Protein AF-A0A7K1CCE7-F1 (afdb_monomer_lite)

pLDDT: mean 84.16, std 21.68, range [34.62, 98.88]

Secondary structure (DSSP, 8-state):
-PPPP------EEEE-PPPPPPPPPPPS------------PPPP-HHHHHHHHHHHHHHHHHTTTSTTS---EEEEE-TTS-EEEEEPPSTTS--HHHHHHHHHHHTT---TT-EEEESSPPP-S--SS--HHHHHHHTT-SEEEES-----TTTTTHHHHHHHHTT-EEEE-TTHHHHHHHHHHHHHHHHHSS---EEEE---TT---

Foldseek 3Di:
DDDDDDDDWDWDWDFDPDDDDDDDDDDPDDDDDDPDPDDDQDPDDPVLLVQQVVFLVQLLVCCVAAPPDRWKKKWKQAPVRDIFIFTHHHPPDDHGLVNRVVVCVVVVHQRAQIEMEMAEQFAPDDDSHHTSLVVSLVSNHQEYEYQYYQLAPNGRCNSVVSCVVSNHHYHYNRVNVSSCVSRVQNNCCRVPVDGRDIDIDTADPVRHD

Radius of gyration: 21.4 Å; chains: 1; bounding box: 41×68×64 Å

Sequence (209 aa):
MGRPPTTVSRLVVVVVPALPSPRPGRDPRHHQRDTNAMTPTTPMTTHDDTRMRQAIDAASSVRRRTSPNPWVGCVIECADGRVFVGATEPPGGRHAEIVALHAARDAGADTRDASVFTTLEPCSHHGRTGPCAEALIEAGVARVVSALEDPDTNVAGGGHAMLRAAGVSVDVGCLADVAHEQLLPYLHHRRTGRPFVVSKMAASIDGRT

Structure (mmCIF, N/CA/C/O backbone):
data_AF-A0A7K1CCE7-F1
#
_entry.id   AF-A0A7K1CCE7-F1
#
loop_
_atom_site.group_PDB
_atom_site.id
_atom_site.type_symbol
_atom_site.label_atom_id
_atom_site.label_alt_id
_atom_site.label_comp_id
_atom_site.label_asym_id
_atom_site.label_entity_id
_atom_site.label_seq_id
_atom_site.pdbx_PDB_ins_code
_atom_site.Cartn_x
_atom_site.Cartn_y
_atom_site.Cartn_z
_atom_site.occupancy
_atom_site.B_iso_or_equiv
_atom_site.auth_seq_id
_atom_site.auth_comp_id
_atom_site.auth_asym_id
_atom_site.auth_atom_id
_atom_site.pdbx_PDB_model_num
ATOM 1 N N . MET A 1 1 ? 21.650 32.955 -46.341 1.00 42.06 1 MET A N 1
ATOM 2 C CA . MET A 1 1 ? 21.624 32.595 -44.905 1.00 42.06 1 MET A CA 1
ATOM 3 C C . MET A 1 1 ? 20.427 31.684 -44.662 1.00 42.06 1 MET A C 1
ATOM 5 O O . MET A 1 1 ? 19.313 32.179 -44.572 1.00 42.06 1 MET A O 1
ATOM 9 N N . GLY A 1 2 ? 20.625 30.363 -44.671 1.00 47.47 2 GLY A N 1
ATOM 10 C CA . GLY A 1 2 ? 19.563 29.384 -44.402 1.00 47.47 2 GLY A CA 1
ATOM 11 C C . GLY A 1 2 ? 19.575 28.983 -42.928 1.00 47.47 2 GLY A C 1
ATOM 12 O O . GLY A 1 2 ? 20.639 28.671 -42.401 1.00 47.47 2 GLY A O 1
ATOM 13 N N . ARG A 1 3 ? 18.419 29.034 -42.253 1.00 47.22 3 ARG A N 1
ATOM 14 C CA . ARG A 1 3 ? 18.267 28.563 -40.863 1.00 47.22 3 ARG A CA 1
ATOM 15 C C . ARG A 1 3 ? 18.618 27.070 -40.778 1.00 47.22 3 ARG A C 1
ATOM 17 O O . ARG A 1 3 ? 18.181 26.322 -41.653 1.00 47.22 3 ARG A O 1
ATOM 24 N N . PRO A 1 4 ? 19.349 26.621 -39.743 1.00 48.31 4 PRO A N 1
ATOM 25 C CA . PRO A 1 4 ? 19.576 25.199 -39.539 1.00 48.31 4 PRO A CA 1
ATOM 26 C C . PRO A 1 4 ? 18.239 24.503 -39.229 1.00 48.31 4 PRO A C 1
ATOM 28 O O . PRO A 1 4 ? 17.372 25.110 -38.587 1.00 48.31 4 PRO A O 1
ATOM 31 N N . PRO A 1 5 ? 18.044 23.255 -39.686 1.00 50.94 5 PRO A N 1
ATOM 32 C CA . PRO A 1 5 ? 16.837 22.504 -39.386 1.00 50.94 5 PRO A CA 1
ATOM 33 C C . PRO A 1 5 ? 16.762 22.238 -37.881 1.00 50.94 5 PRO A C 1
ATOM 35 O O . PRO A 1 5 ? 17.690 21.713 -37.269 1.00 50.94 5 PRO A O 1
ATOM 38 N N . THR A 1 6 ? 15.642 22.622 -37.276 1.00 48.25 6 THR A N 1
ATOM 39 C CA . THR A 1 6 ? 15.298 22.287 -35.896 1.00 48.25 6 THR A CA 1
ATOM 40 C C . THR A 1 6 ? 15.048 20.782 -35.817 1.00 48.25 6 THR A C 1
ATOM 42 O O . THR A 1 6 ? 13.991 20.301 -36.224 1.00 48.25 6 THR A O 1
ATOM 45 N N . THR A 1 7 ? 16.026 20.022 -35.326 1.00 49.78 7 THR A N 1
ATOM 46 C CA . THR A 1 7 ? 15.863 18.591 -35.047 1.00 49.78 7 THR A CA 1
ATOM 47 C C . THR A 1 7 ? 14.863 18.416 -33.911 1.00 49.78 7 THR A C 1
ATOM 49 O O . THR A 1 7 ? 15.150 18.728 -32.757 1.00 49.78 7 THR A O 1
ATOM 52 N N . VAL A 1 8 ? 13.673 17.915 -34.235 1.00 47.34 8 VAL A N 1
ATOM 53 C CA . VAL A 1 8 ? 12.703 17.461 -33.238 1.00 47.34 8 VAL A CA 1
ATOM 54 C C . VAL A 1 8 ? 12.991 15.989 -32.961 1.00 47.34 8 VAL A C 1
ATOM 56 O O . VAL A 1 8 ? 12.545 15.110 -33.695 1.00 47.34 8 VAL A O 1
ATOM 59 N N . SER A 1 9 ? 13.764 15.706 -31.915 1.00 44.16 9 SER A N 1
ATOM 60 C CA . SER A 1 9 ? 13.996 14.333 -31.459 1.00 44.16 9 SER A CA 1
ATOM 61 C C . SER A 1 9 ? 12.731 13.803 -30.780 1.00 44.16 9 SER A C 1
ATOM 63 O O . SER A 1 9 ? 12.389 14.223 -29.675 1.00 44.16 9 SER A O 1
ATOM 65 N N . ARG A 1 10 ? 12.016 12.878 -31.431 1.00 48.09 10 ARG A N 1
ATOM 66 C CA . ARG A 1 10 ? 10.933 12.114 -30.793 1.00 48.09 10 ARG A CA 1
ATOM 67 C C . ARG A 1 10 ? 11.533 10.940 -30.024 1.00 48.09 10 ARG A C 1
ATOM 69 O O . ARG A 1 10 ? 12.199 10.087 -30.599 1.00 48.09 10 ARG A O 1
ATOM 76 N N . LEU A 1 11 ? 11.287 10.902 -28.717 1.00 42.09 11 LEU A N 1
ATOM 77 C CA . LEU A 1 11 ? 11.624 9.765 -27.868 1.00 42.09 11 LEU A CA 1
ATOM 78 C C . LEU A 1 11 ? 10.636 8.625 -28.144 1.00 42.09 11 LEU A C 1
ATOM 80 O O . LEU A 1 11 ? 9.454 8.757 -27.837 1.00 42.09 11 LEU A O 1
ATOM 84 N N . VAL A 1 12 ? 11.118 7.508 -28.687 1.00 45.50 12 VAL A N 1
ATOM 85 C CA . VAL A 1 12 ? 10.350 6.260 -28.774 1.00 45.50 12 VAL A CA 1
ATOM 86 C C . VAL A 1 12 ? 10.824 5.350 -27.643 1.00 45.50 12 VAL A C 1
ATOM 88 O O . VAL A 1 12 ? 11.974 4.914 -27.628 1.00 45.50 12 VAL A O 1
ATOM 91 N N . VAL A 1 13 ? 9.961 5.095 -26.658 1.00 45.81 13 VAL A N 1
ATOM 92 C CA . VAL A 1 13 ? 10.215 4.098 -25.608 1.00 45.81 13 VAL A CA 1
ATOM 93 C C . VAL A 1 13 ? 9.590 2.786 -26.064 1.00 45.81 13 VAL A C 1
ATOM 95 O O . VAL A 1 13 ? 8.370 2.694 -26.162 1.00 45.81 13 VAL A O 1
ATOM 98 N N . VAL A 1 14 ? 10.414 1.779 -26.357 1.00 46.47 14 VAL A N 1
ATOM 99 C CA . VAL A 1 14 ? 9.937 0.433 -26.698 1.00 46.47 14 VAL A CA 1
ATOM 100 C C . VAL A 1 14 ? 10.016 -0.429 -25.441 1.00 46.47 14 VAL A C 1
ATOM 102 O O . VAL A 1 14 ? 11.101 -0.795 -24.989 1.00 46.47 14 VAL A O 1
ATOM 105 N N . VAL A 1 15 ? 8.860 -0.742 -24.857 1.00 43.91 15 VAL A N 1
ATOM 106 C CA . VAL A 1 15 ? 8.743 -1.743 -23.790 1.00 43.91 15 VAL A CA 1
ATOM 107 C C . VAL A 1 15 ? 8.487 -3.088 -24.459 1.00 43.91 15 VAL A C 1
ATOM 109 O O . VAL A 1 15 ? 7.426 -3.297 -25.041 1.00 43.91 15 VAL A O 1
ATOM 112 N N . VAL A 1 16 ? 9.467 -3.991 -24.418 1.00 37.06 16 VAL A N 1
ATOM 113 C CA . VAL A 1 16 ? 9.311 -5.348 -24.955 1.00 37.06 16 VAL A CA 1
ATOM 114 C C . VAL A 1 16 ? 8.840 -6.252 -23.812 1.00 37.06 16 VAL A C 1
ATOM 116 O O . VAL A 1 16 ? 9.602 -6.443 -22.861 1.00 37.06 16 VAL A O 1
ATOM 119 N N . PRO A 1 17 ? 7.611 -6.802 -23.838 1.00 37.75 17 PRO A N 1
ATOM 120 C CA . PRO A 1 17 ? 7.202 -7.778 -22.838 1.00 37.75 17 PRO A CA 1
ATOM 121 C C . PRO A 1 17 ? 8.079 -9.027 -22.966 1.00 37.75 17 PRO A C 1
ATOM 123 O O . PRO A 1 17 ? 8.304 -9.538 -24.064 1.00 37.75 17 PRO A O 1
ATOM 126 N N . ALA A 1 18 ? 8.592 -9.524 -21.841 1.00 45.38 18 ALA A N 1
ATOM 127 C CA . ALA A 1 18 ? 9.332 -10.778 -21.829 1.00 45.38 18 ALA A CA 1
ATOM 128 C C . ALA A 1 18 ? 8.416 -11.923 -22.290 1.00 45.38 18 ALA A C 1
ATOM 130 O O . ALA A 1 18 ? 7.320 -12.102 -21.755 1.00 45.38 18 ALA A O 1
ATOM 131 N N . LEU A 1 19 ? 8.877 -12.704 -23.268 1.00 37.97 19 LEU A N 1
ATOM 132 C CA . LEU A 1 19 ? 8.187 -13.913 -23.712 1.00 37.97 19 LEU A CA 1
ATOM 133 C C . LEU A 1 19 ? 8.060 -14.903 -22.538 1.00 37.97 19 LEU A C 1
ATOM 135 O O . LEU A 1 19 ? 9.043 -15.105 -21.812 1.00 37.97 19 LEU A O 1
ATOM 139 N N . PRO A 1 20 ? 6.888 -15.533 -22.336 1.00 38.03 20 PRO A N 1
ATOM 140 C CA . PRO A 1 20 ? 6.723 -16.538 -21.296 1.00 38.03 20 PRO A CA 1
ATOM 141 C C . PRO A 1 20 ? 7.630 -17.742 -21.577 1.00 38.03 20 PRO A C 1
ATOM 143 O O . PRO A 1 20 ? 7.733 -18.210 -22.712 1.00 38.03 20 PRO A O 1
ATOM 146 N N . SER A 1 21 ? 8.286 -18.259 -20.538 1.00 49.22 21 SER A N 1
ATOM 147 C CA . SER A 1 21 ? 8.995 -19.535 -20.620 1.00 49.22 21 SER A CA 1
ATOM 148 C C . SER A 1 21 ? 7.998 -20.696 -20.776 1.00 49.22 21 SER A C 1
ATOM 150 O O . SER A 1 21 ? 6.879 -20.630 -20.254 1.00 49.22 21 SER A O 1
ATOM 152 N N . PRO A 1 22 ? 8.375 -21.778 -21.482 1.00 39.16 22 PRO A N 1
ATOM 153 C CA . PRO A 1 22 ? 7.540 -22.969 -21.576 1.00 39.16 22 PRO A CA 1
ATOM 154 C C . PRO A 1 22 ? 7.367 -23.595 -20.184 1.00 39.16 22 PRO A C 1
ATOM 156 O O . PRO A 1 22 ? 8.343 -23.872 -19.487 1.00 39.16 22 PRO A O 1
ATOM 159 N N . ARG A 1 23 ? 6.111 -23.797 -19.767 1.00 47.78 23 ARG A N 1
ATOM 160 C CA . ARG A 1 23 ? 5.781 -24.501 -18.519 1.00 47.78 23 ARG A CA 1
ATOM 161 C C . ARG A 1 23 ? 6.002 -26.009 -18.712 1.00 47.78 23 ARG A C 1
ATOM 163 O O . ARG A 1 23 ? 5.602 -26.522 -19.759 1.00 47.78 23 ARG A O 1
ATOM 170 N N . PRO A 1 24 ? 6.551 -26.744 -17.730 1.00 43.19 24 PRO A N 1
ATOM 171 C CA . PRO A 1 24 ? 6.466 -28.200 -17.735 1.00 43.19 24 PRO A CA 1
ATOM 172 C C . PRO A 1 24 ? 5.000 -28.647 -17.580 1.00 43.19 24 PRO A C 1
ATOM 174 O O . PRO A 1 24 ? 4.208 -27.999 -16.892 1.00 43.19 24 PRO A O 1
ATOM 177 N N . GLY A 1 25 ? 4.639 -29.714 -18.299 1.00 43.12 25 GLY A N 1
ATOM 178 C CA . GLY A 1 25 ? 3.264 -30.155 -18.551 1.00 43.12 25 GLY A CA 1
ATOM 179 C C . GLY A 1 25 ? 2.426 -30.429 -17.299 1.00 43.12 25 GLY A C 1
ATOM 180 O O . GLY A 1 25 ? 2.903 -30.991 -16.317 1.00 43.12 25 GLY A O 1
ATOM 181 N N . ARG A 1 26 ? 1.146 -30.045 -17.365 1.00 41.28 26 ARG A N 1
ATOM 182 C CA . ARG A 1 26 ? 0.130 -30.304 -16.337 1.00 41.28 26 ARG A CA 1
ATOM 183 C C . ARG A 1 26 ? -0.729 -31.498 -16.769 1.00 41.28 26 ARG A C 1
ATOM 185 O O . ARG A 1 26 ? -1.307 -31.469 -17.853 1.00 41.28 26 ARG A O 1
ATOM 192 N N . ASP A 1 27 ? -0.787 -32.524 -15.923 1.00 41.41 27 ASP A N 1
ATOM 193 C CA . ASP A 1 27 ? -1.659 -33.705 -16.048 1.00 41.41 27 ASP A CA 1
ATOM 194 C C . ASP A 1 27 ? -3.152 -33.284 -16.048 1.00 41.41 27 ASP A C 1
ATOM 196 O O . ASP A 1 27 ? -3.533 -32.473 -15.196 1.00 41.41 27 ASP A O 1
ATOM 200 N N . PRO A 1 28 ? -4.017 -33.777 -16.964 1.00 35.22 28 PRO A N 1
ATOM 201 C CA . PRO A 1 28 ? -5.402 -33.316 -17.085 1.00 35.22 28 PRO A CA 1
ATOM 202 C C . PRO A 1 28 ? -6.399 -33.916 -16.078 1.00 35.22 28 PRO A C 1
ATOM 204 O O . PRO A 1 28 ? -7.599 -33.692 -16.231 1.00 35.22 28 PRO A O 1
ATOM 207 N N . ARG A 1 29 ? -5.982 -34.702 -15.077 1.00 36.78 29 ARG A N 1
ATOM 208 C CA . ARG A 1 29 ? -6.930 -35.481 -14.255 1.00 36.78 29 ARG A CA 1
ATOM 209 C C . ARG A 1 29 ? -6.880 -35.174 -12.760 1.00 36.78 29 ARG A C 1
ATOM 211 O O . ARG A 1 29 ? -6.426 -36.001 -11.982 1.00 36.78 29 ARG A O 1
ATOM 218 N N . HIS A 1 30 ? -7.457 -34.047 -12.342 1.00 34.66 30 HIS A N 1
ATOM 219 C CA . HIS A 1 30 ? -8.204 -34.012 -11.076 1.00 34.66 30 HIS A CA 1
ATOM 220 C C . HIS A 1 30 ? -9.143 -32.803 -11.029 1.00 34.66 30 HIS A C 1
ATOM 222 O O . HIS A 1 30 ? -8.725 -31.655 -10.891 1.00 34.66 30 HIS A O 1
ATOM 228 N N . HIS A 1 31 ? -10.430 -33.084 -11.197 1.00 38.69 31 HIS A N 1
ATOM 229 C CA . HIS A 1 31 ? -11.529 -32.144 -11.071 1.00 38.69 31 HIS A CA 1
ATOM 230 C C . HIS A 1 31 ? -12.270 -32.547 -9.797 1.00 38.69 31 HIS A C 1
ATOM 232 O O . HIS A 1 31 ? -12.999 -33.531 -9.817 1.00 38.69 31 HIS A O 1
ATOM 238 N N . GLN A 1 32 ? -12.068 -31.833 -8.691 1.00 36.34 32 GLN A N 1
ATOM 239 C CA . GLN A 1 32 ? -12.937 -31.957 -7.525 1.00 36.34 32 GLN A CA 1
ATOM 240 C C . GLN A 1 32 ? -13.120 -30.572 -6.908 1.00 36.34 32 GLN A C 1
ATOM 242 O O . GLN A 1 32 ? -12.181 -29.793 -6.775 1.00 36.34 32 GLN A O 1
ATOM 247 N N . ARG A 1 33 ? -14.391 -30.267 -6.671 1.00 38.41 33 ARG A N 1
ATOM 248 C CA . ARG A 1 33 ? -14.959 -28.993 -6.255 1.00 38.41 33 ARG A CA 1
ATOM 249 C C . ARG A 1 33 ? -14.681 -28.773 -4.775 1.00 38.41 33 ARG A C 1
ATOM 251 O O . ARG A 1 33 ? -15.155 -29.575 -3.983 1.00 38.41 33 ARG A O 1
ATOM 258 N N . ASP A 1 34 ? -14.085 -27.636 -4.440 1.00 34.62 34 ASP A N 1
ATOM 259 C CA . ASP A 1 34 ? -14.175 -27.065 -3.099 1.00 34.62 34 ASP A CA 1
ATOM 260 C C . ASP A 1 34 ? -14.935 -25.742 -3.204 1.00 34.62 34 ASP A C 1
ATOM 262 O O . ASP A 1 34 ? -14.381 -24.658 -3.374 1.00 34.62 34 ASP A O 1
ATOM 266 N N . THR A 1 35 ? -16.263 -25.850 -3.173 1.00 39.94 35 THR A N 1
ATOM 267 C CA . THR A 1 35 ? -17.160 -24.729 -2.898 1.00 39.94 35 THR A CA 1
ATOM 268 C C . THR A 1 35 ? -17.050 -24.405 -1.414 1.00 39.94 35 THR A C 1
ATOM 270 O O . THR A 1 35 ? -17.848 -24.898 -0.619 1.00 39.94 35 THR A O 1
ATOM 273 N N . ASN A 1 36 ? -16.051 -23.611 -1.034 1.00 37.41 36 ASN A N 1
ATOM 274 C CA . ASN A 1 36 ? -16.034 -22.995 0.285 1.00 37.41 36 ASN A CA 1
ATOM 275 C C . ASN A 1 36 ? -16.621 -21.588 0.161 1.00 37.41 36 ASN A C 1
ATOM 277 O O . ASN A 1 36 ? -16.146 -20.767 -0.623 1.00 37.41 36 ASN A O 1
ATOM 281 N N . ALA A 1 37 ? -17.725 -21.368 0.870 1.00 40.00 37 ALA A N 1
ATOM 282 C CA . ALA A 1 37 ? -18.499 -20.140 0.855 1.00 40.00 37 ALA A CA 1
ATOM 283 C C . ALA A 1 37 ? -17.612 -18.945 1.237 1.00 40.00 37 ALA A C 1
ATOM 285 O O . ALA A 1 37 ? -17.136 -18.845 2.365 1.00 40.00 37 ALA A O 1
ATOM 286 N N . MET A 1 38 ? -17.384 -18.055 0.270 1.00 38.69 38 MET A N 1
ATOM 287 C CA . MET A 1 38 ? -16.693 -16.787 0.471 1.00 38.69 38 MET A CA 1
ATOM 288 C C . MET A 1 38 ? -17.625 -15.855 1.255 1.00 38.69 38 MET A C 1
ATOM 290 O O . MET A 1 38 ? -18.730 -15.551 0.802 1.00 38.69 38 MET A O 1
ATOM 294 N N . THR A 1 39 ? -17.188 -15.429 2.438 1.00 40.75 39 THR A N 1
ATOM 295 C CA . THR A 1 39 ? -17.773 -14.336 3.231 1.00 40.75 39 THR A CA 1
ATOM 296 C C . THR A 1 39 ? -18.048 -13.123 2.328 1.00 40.75 39 THR A C 1
ATOM 298 O O . THR A 1 39 ? -17.241 -12.874 1.429 1.00 40.75 39 THR A O 1
ATOM 301 N N . PRO A 1 40 ? -19.145 -12.361 2.513 1.00 39.00 40 PRO A N 1
ATOM 302 C CA . PRO A 1 40 ? -19.448 -11.227 1.643 1.00 39.00 40 PRO A CA 1
ATOM 303 C C . PRO A 1 40 ? -18.321 -10.189 1.707 1.00 39.00 40 PRO A C 1
ATOM 305 O O . PRO A 1 40 ? -18.159 -9.499 2.709 1.00 39.00 40 PRO A O 1
ATOM 308 N N . THR A 1 41 ? -17.532 -10.095 0.636 1.00 53.81 41 THR A N 1
ATOM 309 C CA . THR A 1 41 ? -16.611 -8.982 0.399 1.00 53.81 41 THR A CA 1
ATOM 310 C C . THR A 1 41 ? -17.463 -7.730 0.230 1.00 53.81 41 THR A C 1
ATOM 312 O O . THR A 1 41 ? -18.334 -7.687 -0.644 1.00 53.81 41 THR A O 1
ATOM 315 N N . THR A 1 42 ? -17.266 -6.733 1.089 1.00 61.31 42 THR A N 1
ATOM 316 C CA . THR A 1 42 ? -17.949 -5.445 0.944 1.00 61.31 42 THR A CA 1
ATOM 317 C C . THR A 1 42 ? -17.564 -4.864 -0.419 1.00 61.31 42 THR A C 1
ATOM 319 O O . THR A 1 42 ? -16.376 -4.840 -0.747 1.00 61.31 42 THR A O 1
ATOM 322 N N . PRO A 1 43 ? -18.522 -4.425 -1.253 1.00 72.38 43 PRO A N 1
ATOM 323 C CA . PRO A 1 43 ? -18.178 -3.837 -2.539 1.00 72.38 43 PRO A CA 1
ATOM 324 C C . PRO A 1 43 ? -17.321 -2.586 -2.319 1.00 72.38 43 PRO A C 1
ATOM 326 O O . PRO A 1 43 ? -17.675 -1.725 -1.513 1.00 72.38 43 PRO A O 1
ATOM 329 N N . MET A 1 44 ? -16.198 -2.494 -3.036 1.00 84.19 44 MET A N 1
ATOM 330 C CA . MET A 1 44 ? -15.313 -1.329 -2.972 1.00 84.19 44 MET A CA 1
ATOM 331 C C . MET A 1 44 ? -16.061 -0.065 -3.391 1.00 84.19 44 MET A C 1
ATOM 333 O O . MET A 1 44 ? -16.865 -0.075 -4.328 1.00 84.19 44 MET A O 1
ATOM 337 N N . THR A 1 45 ? -15.800 1.023 -2.675 1.00 91.38 45 THR A N 1
ATOM 338 C CA . THR A 1 45 ? -16.544 2.278 -2.816 1.00 91.38 45 THR A CA 1
ATOM 339 C C . THR A 1 45 ? -15.732 3.355 -3.538 1.00 91.38 45 THR A C 1
ATOM 341 O O . THR A 1 45 ? -14.509 3.299 -3.612 1.00 91.38 45 THR A O 1
ATOM 344 N N . THR A 1 46 ? -16.395 4.416 -4.007 1.00 93.50 46 THR A N 1
ATOM 345 C CA . THR A 1 46 ? -15.710 5.615 -4.535 1.00 93.50 46 THR A CA 1
ATOM 346 C C . THR A 1 46 ? -14.776 6.268 -3.502 1.00 93.50 46 THR A C 1
ATOM 348 O O . THR A 1 46 ? -13.776 6.895 -3.862 1.00 93.50 46 THR A O 1
ATOM 351 N N . HIS A 1 47 ? -15.085 6.122 -2.211 1.00 96.75 47 HIS A N 1
ATOM 352 C CA . HIS A 1 47 ? -14.215 6.586 -1.131 1.00 96.75 47 HIS A CA 1
ATOM 353 C C . HIS A 1 47 ? -12.932 5.749 -1.050 1.00 96.75 47 HIS A C 1
ATOM 355 O O . HIS A 1 47 ? -11.841 6.316 -0.969 1.00 96.75 47 HIS A O 1
ATOM 361 N N . ASP A 1 48 ? -13.051 4.423 -1.186 1.00 97.44 48 ASP A N 1
ATOM 362 C CA . ASP A 1 48 ? -11.897 3.518 -1.239 1.00 97.44 48 ASP A CA 1
ATOM 363 C C . ASP A 1 48 ? -10.973 3.870 -2.412 1.00 97.44 48 ASP A C 1
ATOM 365 O O . ASP A 1 48 ? -9.760 3.977 -2.229 1.00 97.44 48 ASP A O 1
ATOM 369 N N . ASP A 1 49 ? -11.540 4.137 -3.593 1.00 97.81 49 ASP A N 1
ATOM 370 C CA . ASP A 1 49 ? -10.779 4.589 -4.763 1.00 97.81 49 ASP A CA 1
ATOM 371 C C . ASP A 1 49 ? -10.025 5.896 -4.479 1.00 97.81 49 ASP A C 1
ATOM 373 O O . ASP A 1 49 ? -8.874 6.059 -4.882 1.00 97.81 49 ASP A O 1
ATOM 377 N N . THR A 1 50 ? -10.653 6.840 -3.775 1.00 98.38 50 THR A N 1
ATOM 378 C CA . THR A 1 50 ? -10.040 8.137 -3.447 1.00 98.38 50 THR A CA 1
ATOM 379 C C . THR A 1 50 ? -8.827 7.958 -2.535 1.00 98.38 50 THR A C 1
ATOM 381 O O . THR A 1 50 ? -7.756 8.508 -2.804 1.00 98.38 50 THR A O 1
ATOM 384 N N . ARG A 1 51 ? -8.962 7.143 -1.484 1.00 98.62 51 ARG A N 1
ATOM 385 C CA . ARG A 1 51 ? -7.860 6.839 -0.562 1.00 98.62 51 ARG A CA 1
ATOM 386 C C . ARG A 1 51 ? -6.769 6.009 -1.222 1.00 98.62 51 ARG A C 1
ATOM 388 O O . ARG A 1 51 ? -5.587 6.270 -1.002 1.00 98.62 51 ARG A O 1
ATOM 395 N N . MET A 1 52 ? -7.141 5.077 -2.095 1.00 98.75 52 MET A N 1
ATOM 396 C CA . MET A 1 52 ? -6.169 4.290 -2.843 1.00 98.75 52 MET A CA 1
ATOM 397 C C . MET A 1 52 ? -5.393 5.142 -3.854 1.00 98.75 52 MET A C 1
ATOM 399 O O . MET A 1 52 ? -4.183 4.977 -3.973 1.00 98.75 52 MET A O 1
ATOM 403 N N . ARG A 1 53 ? -6.023 6.120 -4.523 1.00 98.62 53 ARG A N 1
ATOM 404 C CA . ARG A 1 53 ? -5.301 7.101 -5.363 1.00 98.62 53 ARG A CA 1
ATOM 405 C C . ARG A 1 53 ? -4.282 7.890 -4.553 1.00 98.62 53 ARG A C 1
ATOM 407 O O . ARG A 1 53 ? -3.141 8.011 -4.981 1.00 98.62 53 ARG A O 1
ATOM 414 N N . GLN A 1 54 ? -4.658 8.343 -3.360 1.00 98.69 54 GLN A N 1
ATOM 415 C CA . GLN A 1 54 ? -3.741 9.036 -2.456 1.00 98.69 54 GLN A CA 1
ATOM 416 C C . GLN A 1 54 ? -2.547 8.147 -2.051 1.00 98.69 54 GLN A C 1
ATOM 418 O O . GLN A 1 54 ? -1.412 8.625 -2.007 1.00 98.69 54 GLN A O 1
ATOM 423 N N . ALA A 1 55 ? -2.771 6.850 -1.812 1.00 98.81 55 ALA A N 1
ATOM 424 C CA . ALA A 1 55 ? -1.699 5.886 -1.559 1.00 98.81 55 ALA A CA 1
ATOM 425 C C . ALA A 1 55 ? -0.796 5.683 -2.796 1.00 98.81 55 ALA A C 1
ATOM 427 O O . ALA A 1 55 ? 0.428 5.683 -2.675 1.00 98.81 55 ALA A O 1
ATOM 428 N N . ILE A 1 56 ? -1.375 5.570 -3.994 1.00 98.75 56 ILE A N 1
ATOM 429 C CA . ILE A 1 56 ? -0.651 5.465 -5.275 1.00 98.75 56 ILE A CA 1
ATOM 430 C C . ILE A 1 56 ? 0.213 6.711 -5.524 1.00 98.75 56 ILE A C 1
ATOM 432 O O . ILE A 1 56 ? 1.390 6.591 -5.868 1.00 98.75 56 ILE A O 1
ATOM 436 N N . ASP A 1 57 ? -0.309 7.910 -5.274 1.00 98.69 57 ASP A N 1
ATOM 437 C CA . ASP A 1 57 ? 0.449 9.156 -5.419 1.00 98.69 57 ASP A CA 1
ATOM 438 C C . ASP A 1 57 ? 1.650 9.198 -4.457 1.00 98.69 57 ASP A C 1
ATOM 440 O O . ASP A 1 57 ? 2.775 9.533 -4.855 1.00 98.69 57 ASP A O 1
ATOM 444 N N . ALA A 1 58 ? 1.445 8.780 -3.203 1.00 98.69 58 ALA A N 1
ATOM 445 C CA . ALA A 1 58 ? 2.512 8.665 -2.213 1.00 98.69 58 ALA A CA 1
ATOM 446 C C . ALA A 1 58 ? 3.595 7.666 -2.659 1.00 98.69 58 ALA A C 1
ATOM 448 O O . ALA A 1 58 ? 4.786 7.993 -2.633 1.00 98.69 58 ALA A O 1
ATOM 449 N N . ALA A 1 59 ? 3.195 6.490 -3.152 1.00 98.38 59 ALA A N 1
ATOM 450 C CA . ALA A 1 59 ? 4.098 5.482 -3.705 1.00 98.38 59 ALA A CA 1
ATOM 451 C C . ALA A 1 59 ? 4.910 6.030 -4.895 1.00 98.38 59 ALA A C 1
ATOM 453 O O . ALA A 1 59 ? 6.135 5.886 -4.967 1.00 98.38 59 ALA A O 1
ATOM 454 N N . SER A 1 60 ? 4.243 6.717 -5.822 1.00 97.94 60 SER A N 1
ATOM 455 C CA . SER A 1 60 ? 4.864 7.312 -7.008 1.00 97.94 60 SER A CA 1
ATOM 456 C C . SER A 1 60 ? 5.928 8.357 -6.659 1.00 97.94 60 SER A C 1
ATOM 458 O O . SER A 1 60 ? 6.951 8.449 -7.348 1.00 97.94 60 SER A O 1
ATOM 460 N N . SER A 1 61 ? 5.752 9.090 -5.554 1.00 98.00 61 SER A N 1
ATOM 461 C CA . SER A 1 61 ? 6.718 10.094 -5.086 1.00 98.00 61 SER A CA 1
ATOM 462 C C . SER A 1 61 ? 8.090 9.505 -4.705 1.00 98.00 61 SER A C 1
ATOM 464 O O . SER A 1 61 ? 9.113 10.188 -4.826 1.00 98.00 61 SER A O 1
ATOM 466 N N . VAL A 1 62 ? 8.148 8.221 -4.320 1.00 97.56 62 VAL A N 1
ATOM 467 C CA . VAL A 1 62 ? 9.374 7.556 -3.836 1.00 97.56 62 VAL A CA 1
ATOM 468 C C . VAL A 1 62 ? 9.992 6.560 -4.825 1.00 97.56 62 VAL A C 1
ATOM 470 O O . VAL A 1 62 ? 11.085 6.052 -4.569 1.00 97.56 62 VAL A O 1
ATOM 473 N N . ARG A 1 63 ? 9.387 6.356 -6.006 1.00 94.75 63 ARG A N 1
ATOM 474 C CA . ARG A 1 63 ? 9.801 5.384 -7.048 1.00 94.75 63 ARG A CA 1
ATOM 475 C C . ARG A 1 63 ? 11.309 5.284 -7.317 1.00 94.75 63 ARG A C 1
ATOM 477 O O . ARG A 1 63 ? 11.818 4.218 -7.643 1.00 94.75 63 ARG A O 1
ATOM 484 N N . ARG A 1 64 ? 12.041 6.399 -7.242 1.00 93.75 64 ARG A N 1
ATOM 485 C CA . ARG A 1 64 ? 13.477 6.470 -7.589 1.00 93.75 64 ARG A CA 1
ATOM 486 C C . ARG A 1 64 ? 14.429 6.267 -6.408 1.00 93.75 64 ARG A C 1
ATOM 488 O O . ARG A 1 64 ? 15.630 6.444 -6.582 1.00 93.75 64 ARG A O 1
ATOM 495 N N . ARG A 1 65 ? 13.919 5.969 -5.212 1.00 94.25 65 ARG A N 1
ATOM 496 C CA . ARG A 1 65 ? 14.710 5.999 -3.969 1.00 94.25 65 ARG A CA 1
ATOM 497 C C . ARG A 1 65 ? 14.639 4.718 -3.146 1.00 94.25 65 ARG A C 1
ATOM 499 O O . ARG A 1 65 ? 15.421 4.590 -2.214 1.00 94.25 65 ARG A O 1
ATOM 506 N N . THR A 1 66 ? 13.740 3.793 -3.478 1.00 93.44 66 THR A N 1
ATOM 507 C CA . THR A 1 66 ? 13.443 2.614 -2.647 1.00 93.44 66 THR A CA 1
ATOM 508 C C . THR A 1 66 ? 14.087 1.324 -3.146 1.00 93.44 66 THR A C 1
ATOM 510 O O . THR A 1 66 ? 14.147 0.363 -2.390 1.00 93.44 66 THR A O 1
ATOM 513 N N . SER A 1 67 ? 14.600 1.286 -4.383 1.00 90.31 67 SER A N 1
ATOM 514 C CA . SER A 1 67 ? 15.235 0.088 -4.957 1.00 90.31 67 SER A CA 1
ATOM 515 C C . SER A 1 67 ? 16.333 -0.462 -4.034 1.00 90.31 67 SER A C 1
ATOM 517 O O . SER A 1 67 ? 17.202 0.313 -3.633 1.00 90.31 67 SER A O 1
ATOM 519 N N . PRO A 1 68 ? 16.353 -1.776 -3.729 1.00 89.75 68 PRO A N 1
ATOM 520 C CA . PRO A 1 68 ? 15.609 -2.860 -4.392 1.00 89.75 68 PRO A CA 1
ATOM 521 C C . PRO A 1 68 ? 14.183 -3.115 -3.865 1.00 89.75 68 PRO A C 1
ATOM 523 O O . PRO A 1 68 ? 13.489 -3.980 -4.399 1.00 89.75 68 PRO A O 1
ATOM 526 N N . ASN A 1 69 ? 13.736 -2.390 -2.839 1.00 91.75 69 ASN A N 1
ATOM 527 C CA . ASN A 1 69 ? 12.396 -2.537 -2.272 1.00 91.75 69 ASN A CA 1
ATOM 528 C C . ASN A 1 69 ? 11.329 -1.912 -3.195 1.00 91.75 69 ASN A C 1
ATOM 530 O O . ASN A 1 69 ? 11.610 -0.920 -3.888 1.00 91.75 69 ASN A O 1
ATOM 534 N N . PRO A 1 70 ? 10.092 -2.448 -3.202 1.00 95.06 70 PRO A N 1
ATOM 535 C CA . PRO A 1 70 ? 8.994 -1.840 -3.944 1.00 95.06 70 PRO A CA 1
ATOM 536 C C . PRO A 1 70 ? 8.687 -0.441 -3.393 1.00 95.06 70 PRO A C 1
ATOM 538 O O . PRO A 1 70 ? 8.761 -0.199 -2.185 1.00 95.06 70 PRO A O 1
ATOM 541 N N . TRP A 1 71 ? 8.333 0.494 -4.276 1.00 97.12 71 TRP A N 1
ATOM 542 C CA . TRP A 1 71 ? 7.772 1.775 -3.851 1.00 97.12 71 TRP A CA 1
ATOM 543 C C . TRP A 1 71 ? 6.294 1.573 -3.532 1.00 97.12 71 TRP A C 1
ATOM 545 O O . TRP A 1 71 ? 5.458 1.461 -4.425 1.00 97.12 71 TRP A O 1
ATOM 555 N N . VAL A 1 72 ? 5.996 1.473 -2.243 1.00 98.25 72 VAL A N 1
ATOM 556 C CA . VAL A 1 72 ? 4.648 1.269 -1.714 1.00 98.25 72 VAL A CA 1
ATOM 557 C C . VAL A 1 72 ? 4.188 2.575 -1.086 1.00 98.25 72 VAL A C 1
ATOM 559 O O . VAL A 1 72 ? 5.001 3.356 -0.581 1.00 98.25 72 VAL A O 1
ATOM 562 N N . GLY A 1 73 ? 2.889 2.822 -1.146 1.00 98.69 73 GLY A N 1
ATOM 563 C CA . GLY A 1 73 ? 2.228 3.901 -0.434 1.00 98.69 73 GLY A CA 1
ATOM 564 C C . GLY A 1 73 ? 1.115 3.341 0.433 1.00 98.69 73 GLY A C 1
ATOM 565 O O . GLY A 1 73 ? 0.524 2.310 0.109 1.00 98.69 73 GLY A O 1
ATOM 566 N N . CYS A 1 74 ? 0.859 4.017 1.545 1.00 98.81 74 CYS A N 1
ATOM 567 C CA . CYS A 1 74 ? -0.138 3.632 2.527 1.00 98.81 74 CYS A CA 1
ATOM 568 C C . CYS A 1 74 ? -0.863 4.874 3.048 1.00 98.81 74 CYS A C 1
ATOM 570 O O . CYS A 1 74 ? -0.244 5.914 3.276 1.00 98.81 74 CYS A O 1
ATOM 572 N N . VAL A 1 75 ? -2.170 4.761 3.245 1.00 98.88 75 VAL A N 1
ATOM 573 C CA . VAL A 1 75 ? -3.007 5.759 3.905 1.00 98.88 75 VAL A CA 1
ATOM 574 C C . VAL A 1 75 ? -3.719 5.093 5.074 1.00 98.88 75 VAL A C 1
ATOM 576 O O . VAL A 1 75 ? -4.311 4.033 4.905 1.00 98.88 75 VAL A O 1
ATOM 579 N N . ILE A 1 76 ? -3.688 5.724 6.244 1.00 98.81 76 ILE A N 1
ATOM 580 C CA . ILE A 1 76 ? -4.468 5.329 7.419 1.00 98.81 76 ILE A CA 1
ATOM 581 C C . ILE A 1 76 ? -5.506 6.413 7.667 1.00 98.81 76 ILE A C 1
ATOM 583 O O . ILE A 1 76 ? -5.152 7.575 7.858 1.00 98.81 76 ILE A O 1
ATOM 587 N N . GLU A 1 77 ? -6.776 6.030 7.656 1.00 98.69 77 GLU A N 1
ATOM 588 C CA . GLU A 1 77 ? -7.912 6.880 7.993 1.00 98.69 77 GLU A CA 1
ATOM 589 C C . GLU A 1 77 ? -8.497 6.425 9.332 1.00 98.69 77 GLU A C 1
ATOM 591 O O . GLU A 1 77 ? -9.071 5.340 9.444 1.00 98.69 77 GLU A O 1
ATOM 596 N N . CYS A 1 78 ? -8.299 7.249 10.357 1.00 98.38 78 CYS A N 1
ATOM 597 C CA . CYS A 1 78 ? -8.785 7.023 11.712 1.00 98.38 78 CYS A CA 1
ATOM 598 C C . CYS A 1 78 ? -10.311 7.167 11.788 1.00 98.38 78 CYS A C 1
ATOM 600 O O . CYS A 1 78 ? -10.925 7.878 10.991 1.00 98.38 78 CYS A O 1
ATOM 602 N N . ALA A 1 79 ? -10.926 6.560 12.807 1.00 96.38 79 ALA A N 1
ATOM 603 C CA . ALA A 1 79 ? -12.371 6.648 13.040 1.00 96.38 79 ALA A CA 1
ATOM 604 C C . ALA A 1 79 ? -12.872 8.090 13.282 1.00 96.38 79 ALA A C 1
ATOM 606 O O . ALA A 1 79 ? -14.038 8.394 13.045 1.00 96.38 79 ALA A O 1
ATOM 607 N N . ASP A 1 80 ? -11.987 8.990 13.723 1.00 96.00 80 ASP A N 1
ATOM 608 C CA . ASP A 1 80 ? -12.264 10.421 13.899 1.00 96.00 80 ASP A CA 1
ATOM 609 C C . ASP A 1 80 ? -12.092 11.255 12.611 1.00 96.00 80 ASP A C 1
ATOM 611 O O . ASP A 1 80 ? -12.243 12.477 12.636 1.00 96.00 80 ASP A O 1
ATOM 615 N N . GLY A 1 81 ? -11.773 10.608 11.486 1.00 96.12 81 GLY A N 1
ATOM 616 C CA . GLY A 1 81 ? -11.584 11.234 10.180 1.00 96.12 81 GLY A CA 1
ATOM 617 C C . GLY A 1 81 ? -10.184 11.798 9.927 1.00 96.12 81 GLY A C 1
ATOM 618 O O . GLY A 1 81 ? -9.944 12.339 8.845 1.00 96.12 81 GLY A O 1
ATOM 619 N N . ARG A 1 82 ? -9.236 11.690 10.873 1.00 98.25 82 ARG A N 1
ATOM 620 C CA . ARG A 1 82 ? -7.833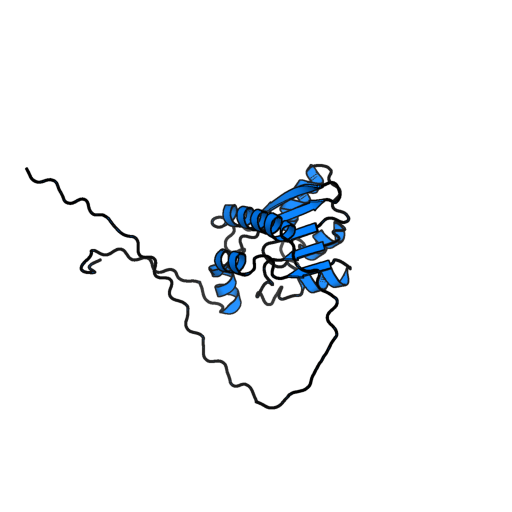 12.050 10.603 1.00 98.25 82 ARG A CA 1
ATOM 621 C C . ARG A 1 82 ? -7.203 11.075 9.614 1.00 98.25 82 ARG A C 1
ATOM 623 O O . ARG A 1 82 ? -7.465 9.877 9.648 1.00 98.25 82 ARG A O 1
ATOM 630 N N . VAL A 1 83 ? -6.340 11.603 8.748 1.00 98.62 83 VAL A N 1
ATOM 631 C CA . VAL A 1 83 ? -5.706 10.843 7.666 1.00 98.62 83 VAL A CA 1
ATOM 632 C C . VAL A 1 83 ? -4.196 11.006 7.726 1.00 98.62 83 VAL A C 1
ATOM 634 O O . VAL A 1 83 ? -3.688 12.128 7.728 1.00 98.62 83 VAL A O 1
ATOM 637 N N . PHE A 1 84 ? -3.483 9.886 7.704 1.00 98.81 84 PHE A N 1
ATOM 638 C CA . PHE A 1 84 ? -2.026 9.826 7.719 1.00 98.81 84 PHE A CA 1
ATOM 639 C C . PHE A 1 84 ? -1.528 9.081 6.492 1.00 98.81 84 PHE A C 1
ATOM 641 O O . PHE A 1 84 ? -2.081 8.052 6.116 1.00 98.81 84 PHE A O 1
ATOM 648 N N . VAL A 1 85 ? -0.483 9.606 5.857 1.00 98.75 85 VAL A N 1
ATOM 649 C CA . VAL A 1 85 ? 0.070 9.054 4.617 1.00 98.75 85 VAL A CA 1
ATOM 650 C C . VAL A 1 85 ? 1.503 8.621 4.860 1.00 98.75 85 VAL A C 1
ATOM 652 O O . VAL A 1 85 ? 2.293 9.363 5.442 1.00 98.75 85 VAL A O 1
ATOM 655 N N . GLY A 1 86 ? 1.844 7.436 4.375 1.00 98.56 86 GLY A N 1
ATOM 656 C CA . GLY A 1 86 ? 3.192 6.904 4.371 1.00 98.56 86 GLY A CA 1
ATOM 657 C C . GLY A 1 86 ? 3.600 6.425 2.986 1.00 98.56 86 GLY A C 1
ATOM 658 O O . GLY A 1 86 ? 2.774 6.039 2.160 1.00 98.56 86 GLY A O 1
ATOM 659 N N . ALA A 1 87 ? 4.903 6.446 2.737 1.00 98.44 87 ALA A N 1
ATOM 660 C CA . ALA A 1 87 ? 5.523 5.860 1.560 1.00 98.44 87 ALA A CA 1
ATOM 661 C C . ALA A 1 87 ? 6.821 5.173 1.982 1.00 98.44 87 ALA A C 1
ATOM 663 O O . ALA A 1 87 ? 7.455 5.602 2.948 1.00 98.44 87 ALA A O 1
ATOM 664 N N . THR A 1 88 ? 7.209 4.112 1.277 1.00 97.38 88 THR A N 1
ATOM 665 C CA . THR A 1 88 ? 8.433 3.361 1.588 1.00 97.38 88 THR A CA 1
ATOM 666 C C . THR A 1 88 ? 9.655 4.287 1.620 1.00 97.38 88 THR A C 1
ATOM 668 O O . THR A 1 88 ? 9.904 5.051 0.683 1.00 97.38 88 THR A O 1
ATOM 671 N N . GLU A 1 89 ? 10.443 4.207 2.690 1.00 96.38 89 GLU A N 1
ATOM 672 C CA . GLU A 1 89 ? 11.708 4.933 2.825 1.00 96.38 89 GLU A CA 1
ATOM 673 C C . GLU A 1 89 ? 12.838 4.256 2.019 1.00 96.38 89 GLU A C 1
ATOM 675 O O . GLU A 1 89 ? 12.701 3.110 1.580 1.00 96.38 89 GLU A O 1
ATOM 680 N N . PRO A 1 90 ? 13.982 4.934 1.791 1.00 95.12 90 PRO A N 1
ATOM 681 C CA . PRO A 1 90 ? 15.140 4.308 1.155 1.00 95.12 90 PRO A CA 1
ATOM 682 C C . PRO A 1 90 ? 15.582 3.003 1.847 1.00 95.12 90 PRO A C 1
ATOM 684 O O . PRO A 1 90 ? 15.292 2.816 3.030 1.00 95.12 90 PRO A O 1
ATOM 687 N N . PRO A 1 91 ? 16.307 2.104 1.151 1.00 92.06 91 PRO A N 1
ATOM 688 C CA . PRO A 1 91 ? 16.684 0.793 1.678 1.00 92.06 91 PRO A CA 1
ATOM 689 C C . PRO A 1 91 ? 17.273 0.833 3.093 1.00 92.06 91 PRO A C 1
ATOM 691 O O . PRO A 1 91 ? 18.201 1.589 3.375 1.00 92.06 91 PRO A O 1
ATOM 694 N N . GLY A 1 92 ? 16.741 -0.019 3.972 1.00 87.44 92 GLY A N 1
ATOM 695 C CA . GLY A 1 92 ? 17.059 -0.031 5.404 1.00 87.44 92 GLY A CA 1
ATOM 696 C C . GLY A 1 92 ? 16.147 0.856 6.259 1.00 87.44 92 GLY A C 1
ATOM 697 O O . GLY A 1 92 ? 16.201 0.746 7.480 1.00 87.44 92 GLY A O 1
ATOM 698 N N . GLY A 1 93 ? 15.316 1.694 5.634 1.00 91.62 93 GLY A N 1
ATOM 699 C CA . GLY A 1 93 ? 14.256 2.462 6.278 1.00 91.62 93 GLY A CA 1
ATOM 700 C C . GLY A 1 93 ? 12.940 1.694 6.418 1.00 91.62 93 GLY A C 1
ATOM 701 O O . GLY A 1 93 ? 12.854 0.494 6.152 1.00 91.62 93 GLY A O 1
ATOM 702 N N . ARG A 1 94 ? 11.908 2.416 6.855 1.00 94.75 94 ARG A N 1
ATOM 703 C CA . ARG A 1 94 ? 10.575 1.889 7.159 1.00 94.75 94 ARG A CA 1
ATOM 704 C C . ARG A 1 94 ? 9.735 1.663 5.899 1.00 94.75 94 ARG A C 1
ATOM 706 O O . ARG A 1 94 ? 9.847 2.386 4.908 1.00 94.75 94 ARG A O 1
ATOM 713 N N . HIS A 1 95 ? 8.844 0.679 5.970 1.00 95.88 95 HIS A N 1
ATOM 714 C CA . HIS A 1 95 ? 7.793 0.470 4.973 1.00 95.88 95 HIS A CA 1
ATOM 715 C C . HIS A 1 95 ? 6.684 1.522 5.106 1.00 95.88 95 HIS A C 1
ATOM 717 O O . HIS A 1 95 ? 6.566 2.183 6.142 1.00 95.88 95 HIS A O 1
ATOM 723 N N . ALA A 1 96 ? 5.873 1.676 4.059 1.00 97.75 96 ALA A N 1
ATOM 724 C CA . ALA A 1 96 ? 4.849 2.712 3.973 1.00 97.75 96 ALA A CA 1
ATOM 725 C C . ALA A 1 96 ? 3.859 2.677 5.150 1.00 97.75 96 ALA A C 1
ATOM 727 O O . ALA A 1 96 ? 3.532 3.720 5.712 1.00 97.75 96 ALA A O 1
ATOM 728 N N . GLU A 1 97 ? 3.436 1.486 5.564 1.00 98.06 97 GLU A N 1
ATOM 729 C CA . GLU A 1 97 ? 2.511 1.249 6.672 1.00 98.06 97 GLU A CA 1
ATOM 730 C C . GLU A 1 97 ? 3.105 1.719 8.001 1.00 98.06 97 GLU A C 1
ATOM 732 O O . GLU A 1 97 ? 2.449 2.418 8.769 1.00 98.06 97 GLU A O 1
ATOM 737 N N . ILE A 1 98 ? 4.383 1.416 8.239 1.00 97.25 98 ILE A N 1
ATOM 738 C CA . ILE A 1 98 ? 5.094 1.839 9.449 1.00 97.25 98 ILE A CA 1
ATOM 739 C C . ILE A 1 98 ? 5.297 3.357 9.459 1.00 97.25 98 ILE A C 1
ATOM 741 O O . ILE A 1 98 ? 5.179 3.988 10.509 1.00 97.25 98 ILE A O 1
ATOM 745 N N . VAL A 1 99 ? 5.577 3.968 8.302 1.00 98.00 99 VAL A N 1
ATOM 746 C CA . VAL A 1 99 ? 5.660 5.432 8.180 1.00 98.00 99 VAL A CA 1
ATOM 747 C C . VAL A 1 99 ? 4.317 6.079 8.525 1.00 98.00 99 VAL A C 1
ATOM 749 O O . VAL A 1 99 ? 4.297 7.021 9.317 1.00 98.00 99 VAL A O 1
ATOM 752 N N . ALA A 1 100 ? 3.205 5.557 8.000 1.00 98.50 100 ALA A N 1
ATOM 753 C CA . ALA A 1 100 ? 1.868 6.079 8.278 1.00 98.50 100 ALA A CA 1
ATOM 754 C C . ALA A 1 100 ? 1.465 5.899 9.754 1.00 98.50 100 ALA A C 1
ATOM 756 O O . ALA A 1 100 ? 0.996 6.852 10.376 1.00 98.50 100 ALA A O 1
ATOM 757 N N . LEU A 1 101 ? 1.716 4.723 10.345 1.00 98.25 101 LEU A N 1
ATOM 758 C CA . LEU A 1 101 ? 1.478 4.461 11.771 1.00 98.25 101 LEU A CA 1
ATOM 759 C C . LEU A 1 101 ? 2.309 5.380 12.672 1.00 98.25 101 LEU A C 1
ATOM 761 O O . LEU A 1 101 ? 1.808 5.893 13.670 1.00 98.25 101 LEU A O 1
ATOM 765 N N . HIS A 1 102 ? 3.580 5.612 12.328 1.00 97.75 102 HIS A N 1
ATOM 766 C CA . HIS A 1 102 ? 4.426 6.542 13.075 1.00 97.75 102 HIS A CA 1
ATOM 767 C C . HIS A 1 102 ? 3.881 7.967 12.993 1.00 97.75 102 HIS A C 1
ATOM 769 O O . HIS A 1 102 ? 3.772 8.614 14.025 1.00 97.75 102 HIS A O 1
ATOM 775 N N . ALA A 1 103 ? 3.476 8.429 11.807 1.00 98.31 103 ALA A N 1
ATOM 776 C CA . ALA A 1 103 ? 2.873 9.750 11.650 1.00 98.31 103 ALA A CA 1
ATOM 777 C C . ALA A 1 103 ? 1.581 9.901 12.475 1.00 98.31 103 ALA A C 1
ATOM 779 O O . ALA A 1 103 ? 1.382 10.934 13.113 1.00 98.31 103 ALA A O 1
ATOM 780 N N . ALA A 1 104 ? 0.739 8.863 12.508 1.00 98.25 104 ALA A N 1
ATOM 781 C CA . ALA A 1 104 ? -0.459 8.829 13.342 1.00 98.25 104 ALA A CA 1
ATOM 782 C C . ALA A 1 104 ? -0.106 8.937 14.834 1.00 98.25 104 ALA A C 1
ATOM 784 O O . ALA A 1 104 ? -0.625 9.804 15.538 1.00 98.25 104 ALA A O 1
ATOM 785 N N . ARG A 1 105 ? 0.836 8.114 15.307 1.00 97.50 105 ARG A N 1
ATOM 786 C CA . ARG A 1 105 ? 1.293 8.119 16.702 1.00 97.50 105 ARG A CA 1
ATOM 787 C C . ARG A 1 105 ? 1.909 9.457 17.108 1.00 97.50 105 ARG A C 1
ATOM 789 O O . ARG A 1 105 ? 1.576 9.975 18.170 1.00 97.50 105 ARG A O 1
ATOM 796 N N . ASP A 1 106 ? 2.775 10.022 16.273 1.00 98.00 106 ASP A N 1
ATOM 797 C CA . ASP A 1 106 ? 3.453 11.295 16.539 1.00 98.00 106 ASP A CA 1
ATOM 798 C C . ASP A 1 106 ? 2.443 12.459 16.614 1.00 98.00 106 ASP A C 1
ATOM 800 O O . ASP A 1 106 ? 2.646 13.418 17.356 1.00 98.00 106 ASP A O 1
ATOM 804 N N . ALA A 1 107 ? 1.312 12.346 15.908 1.00 97.75 107 ALA A N 1
ATOM 805 C CA . ALA A 1 107 ? 0.182 13.271 15.986 1.00 97.75 107 ALA A CA 1
ATOM 806 C C . ALA A 1 107 ? -0.817 12.954 17.121 1.00 97.75 107 ALA A C 1
ATOM 808 O O . ALA A 1 107 ? -1.880 13.578 17.194 1.00 97.75 107 ALA A O 1
ATOM 809 N N . GLY A 1 108 ? -0.523 11.972 17.983 1.00 97.50 108 GLY A N 1
ATOM 810 C CA . GLY A 1 108 ? -1.421 11.529 19.052 1.00 97.50 108 GLY A CA 1
ATOM 811 C C . GLY A 1 108 ? -2.748 10.983 18.522 1.00 97.50 108 GLY A C 1
ATOM 812 O O . GLY A 1 108 ? -3.808 11.270 19.084 1.00 97.50 108 GLY A O 1
ATOM 813 N N . ALA A 1 109 ? -2.724 10.293 17.380 1.00 97.44 109 ALA A N 1
ATOM 814 C CA . ALA A 1 109 ? -3.911 9.696 16.793 1.00 97.44 109 ALA A CA 1
ATOM 815 C C . ALA A 1 109 ? -4.187 8.288 17.295 1.00 97.44 109 ALA A C 1
ATOM 817 O O . ALA A 1 109 ? -3.268 7.499 17.498 1.00 97.44 109 ALA A O 1
ATOM 818 N N . ASP A 1 110 ? -5.473 7.993 17.471 1.00 97.12 110 ASP A N 1
ATOM 819 C CA . ASP A 1 110 ? -5.938 6.648 17.766 1.00 97.12 110 ASP A CA 1
ATOM 820 C C . ASP A 1 110 ? -6.231 5.926 16.450 1.00 97.12 110 ASP A C 1
ATOM 822 O O . ASP A 1 110 ? -7.064 6.362 15.652 1.00 97.12 110 ASP A O 1
ATOM 826 N N . THR A 1 111 ? -5.489 4.854 16.197 1.00 97.75 111 THR A N 1
ATOM 827 C CA . THR A 1 111 ? -5.614 4.026 14.992 1.00 97.75 111 THR A CA 1
ATOM 828 C C . THR A 1 111 ? -6.536 2.832 15.194 1.00 97.75 111 THR A C 1
ATOM 830 O O . THR A 1 111 ? -6.750 2.075 14.246 1.00 97.75 111 THR A O 1
ATOM 833 N N . ARG A 1 112 ? -7.098 2.653 16.396 1.00 98.06 112 ARG A N 1
ATOM 834 C CA . ARG A 1 112 ? -8.107 1.622 16.619 1.00 98.06 112 ARG A CA 1
ATOM 835 C C . ARG A 1 112 ? -9.307 1.880 15.724 1.00 98.06 112 ARG A C 1
ATOM 837 O O . ARG A 1 112 ? -9.725 3.022 15.530 1.00 98.06 112 ARG A O 1
ATOM 844 N N . ASP A 1 113 ? -9.825 0.801 15.162 1.00 97.94 113 ASP A N 1
ATOM 845 C CA . ASP A 1 113 ? -10.945 0.804 14.227 1.00 97.94 113 ASP A CA 1
ATOM 846 C C . ASP A 1 113 ? -10.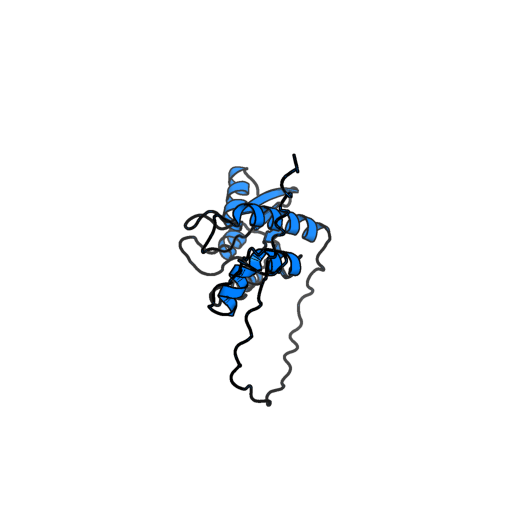685 1.588 12.920 1.00 97.94 113 ASP A C 1
ATOM 848 O O . ASP A 1 113 ? -11.604 1.827 12.135 1.00 97.94 113 ASP A O 1
ATOM 852 N N . ALA A 1 114 ? -9.429 1.964 12.641 1.00 98.44 114 ALA A N 1
ATOM 853 C CA . ALA A 1 114 ? -9.061 2.678 11.421 1.00 98.44 114 ALA A CA 1
ATOM 854 C C . ALA A 1 114 ? -9.188 1.803 10.162 1.00 98.44 114 ALA A C 1
ATOM 856 O O . ALA A 1 114 ? -9.097 0.571 10.211 1.00 98.44 114 ALA A O 1
ATOM 857 N N . SER A 1 115 ? -9.340 2.471 9.015 1.00 98.56 115 SER A N 1
ATOM 858 C CA . SER A 1 115 ? -9.215 1.868 7.687 1.00 98.56 115 SER A CA 1
ATOM 859 C C . SER A 1 115 ? -7.849 2.175 7.083 1.00 98.56 115 SER A C 1
ATOM 861 O O . SER A 1 115 ? -7.386 3.315 7.093 1.00 98.56 115 SER A O 1
ATOM 863 N N . VAL A 1 116 ? -7.209 1.155 6.527 1.00 98.75 116 VAL A N 1
ATOM 864 C CA . VAL A 1 116 ? -5.878 1.232 5.926 1.00 98.75 116 VAL A CA 1
ATOM 865 C C . VAL A 1 116 ? -5.991 0.961 4.436 1.00 98.75 116 VAL A C 1
ATOM 867 O O . VAL A 1 116 ? -6.611 -0.016 4.033 1.00 98.75 116 VAL A O 1
ATOM 870 N N . PHE A 1 117 ? -5.353 1.783 3.613 1.00 98.81 117 PHE A N 1
ATOM 871 C CA . PHE A 1 117 ? -5.319 1.645 2.161 1.00 98.81 117 PHE A CA 1
ATOM 872 C C . PHE A 1 117 ? -3.866 1.544 1.720 1.00 98.81 117 PHE A C 1
ATOM 874 O O . PHE A 1 117 ? -3.120 2.508 1.861 1.00 98.81 117 PHE A O 1
ATOM 881 N N . THR A 1 118 ? -3.448 0.391 1.205 1.00 98.75 118 THR A N 1
ATOM 882 C CA . THR A 1 118 ? -2.053 0.135 0.818 1.00 98.75 118 THR A CA 1
ATOM 883 C C . THR A 1 118 ? -1.944 -0.346 -0.626 1.00 98.75 118 THR A C 1
ATOM 885 O O . THR A 1 118 ? -2.768 -1.117 -1.118 1.00 98.75 118 THR A O 1
ATOM 888 N N . THR A 1 119 ? -0.915 0.104 -1.342 1.00 98.62 119 THR A N 1
ATOM 889 C CA . THR A 1 119 ? -0.751 -0.226 -2.768 1.00 98.62 119 THR A CA 1
ATOM 890 C C . THR A 1 119 ? -0.254 -1.654 -3.020 1.00 98.62 119 THR A C 1
ATOM 892 O O . THR A 1 119 ? -0.293 -2.123 -4.155 1.00 98.62 119 THR A O 1
ATOM 895 N N . LEU A 1 120 ? 0.248 -2.338 -1.994 1.00 98.12 120 LEU A N 1
ATOM 896 C CA . LEU A 1 120 ? 0.742 -3.714 -2.056 1.00 98.12 120 LEU A CA 1
ATOM 897 C C . LEU A 1 120 ? 0.427 -4.416 -0.729 1.00 98.12 120 LEU A C 1
ATOM 899 O O . LEU A 1 120 ? 0.314 -3.749 0.298 1.00 98.12 120 LEU A O 1
ATOM 903 N N . GLU A 1 121 ? 0.280 -5.738 -0.758 1.00 97.56 121 GLU A N 1
ATOM 904 C CA . GLU A 1 121 ? 0.070 -6.559 0.435 1.00 97.56 121 GLU A CA 1
ATOM 905 C C . GLU A 1 121 ? 1.084 -6.233 1.554 1.00 97.56 121 GLU A C 1
ATOM 907 O O . GLU A 1 121 ? 2.294 -6.248 1.297 1.00 97.56 121 GLU A O 1
ATOM 912 N N . PRO A 1 122 ? 0.617 -5.981 2.796 1.00 96.00 122 PRO A N 1
ATOM 913 C CA . PRO A 1 122 ? 1.505 -5.778 3.935 1.00 96.00 122 PRO A CA 1
ATOM 914 C C . PRO A 1 122 ? 2.386 -6.993 4.195 1.00 96.00 122 PRO A C 1
ATOM 916 O O . PRO A 1 122 ? 1.904 -8.123 4.260 1.00 96.00 122 PRO A O 1
ATOM 919 N N . CYS A 1 123 ? 3.686 -6.773 4.393 1.00 92.75 123 CYS A N 1
ATOM 920 C CA . CYS A 1 123 ? 4.615 -7.884 4.572 1.00 92.75 123 CYS A CA 1
ATOM 921 C C . CYS A 1 123 ? 4.315 -8.691 5.852 1.00 92.75 123 CYS A C 1
ATOM 923 O O . CYS A 1 123 ? 4.039 -8.125 6.913 1.00 92.75 123 CYS A O 1
ATOM 925 N N . SER A 1 124 ? 4.420 -10.018 5.745 1.00 86.81 124 SER A N 1
ATOM 926 C CA . SER A 1 124 ? 4.209 -10.999 6.825 1.00 86.81 124 SER A CA 1
ATOM 927 C C . SER A 1 124 ? 5.501 -11.616 7.367 1.00 86.81 124 SER A C 1
ATOM 929 O O . SER A 1 124 ? 5.485 -12.300 8.388 1.00 86.81 124 SER A O 1
ATOM 931 N N . HIS A 1 125 ? 6.632 -11.395 6.696 1.00 79.12 125 HIS A N 1
ATOM 932 C CA . HIS A 1 125 ? 7.922 -11.938 7.102 1.00 79.12 125 HIS A CA 1
ATOM 933 C C . HIS A 1 125 ? 8.677 -10.978 8.023 1.00 79.12 125 HIS A C 1
ATOM 935 O O . HIS A 1 125 ? 8.613 -9.754 7.888 1.00 79.12 125 HIS A O 1
ATOM 941 N N . HIS A 1 126 ? 9.464 -11.559 8.922 1.00 68.38 126 HIS A N 1
ATOM 942 C CA . HIS A 1 126 ? 10.369 -10.824 9.791 1.00 68.38 126 HIS A CA 1
ATOM 943 C C . HIS A 1 126 ? 11.641 -10.457 9.018 1.00 68.38 126 HIS A C 1
ATOM 945 O O . HIS A 1 126 ? 12.483 -11.311 8.737 1.00 68.38 126 HIS A O 1
ATOM 951 N N . GLY A 1 127 ? 11.752 -9.186 8.629 1.00 67.94 127 GLY A N 1
ATOM 952 C CA . GLY A 1 127 ? 12.942 -8.618 7.999 1.00 67.94 127 GLY A CA 1
ATOM 953 C C . GLY A 1 127 ? 13.867 -7.948 9.019 1.00 67.94 127 GLY A C 1
ATOM 954 O O . GLY A 1 127 ? 14.038 -8.412 10.142 1.00 67.94 127 GLY A O 1
ATOM 955 N N . ARG A 1 128 ? 14.466 -6.812 8.631 1.00 61.62 128 ARG A N 1
ATOM 956 C CA . ARG A 1 128 ? 15.203 -5.927 9.564 1.00 61.62 128 ARG A CA 1
ATOM 957 C C . ARG A 1 128 ? 14.262 -5.110 10.455 1.00 61.62 128 ARG A C 1
ATOM 959 O O . ARG A 1 128 ? 14.659 -4.686 11.534 1.00 61.62 128 ARG A O 1
ATOM 966 N N . THR A 1 129 ? 13.041 -4.883 9.981 1.00 59.09 129 THR A N 1
ATOM 967 C CA . THR A 1 129 ? 11.903 -4.347 10.732 1.00 59.09 129 THR A CA 1
ATOM 968 C C . THR A 1 129 ? 10.886 -5.471 10.946 1.00 59.09 129 THR A C 1
ATOM 970 O O . THR A 1 129 ? 10.841 -6.407 10.143 1.00 59.09 129 THR A O 1
ATOM 973 N N . GLY A 1 130 ? 10.074 -5.380 12.005 1.00 74.44 130 GLY A N 1
ATOM 974 C CA . GLY A 1 130 ? 8.942 -6.292 12.208 1.00 74.44 130 GLY A CA 1
ATOM 975 C C . GLY A 1 130 ? 7.944 -6.239 11.038 1.00 74.44 130 GLY A C 1
ATOM 976 O O . GLY A 1 130 ? 7.943 -5.255 10.284 1.00 74.44 130 GLY A O 1
ATOM 977 N N . PRO A 1 131 ? 7.135 -7.293 10.840 1.00 86.94 131 PRO A N 1
ATOM 978 C CA . PRO A 1 131 ? 6.196 -7.368 9.726 1.00 86.94 131 PRO A CA 1
ATOM 979 C C . PRO A 1 131 ? 5.104 -6.299 9.848 1.00 86.94 131 PRO A C 1
ATOM 981 O O . PRO A 1 131 ? 4.572 -6.024 10.922 1.00 86.94 131 PRO A O 1
ATOM 984 N N . CYS A 1 132 ? 4.752 -5.684 8.719 1.00 93.62 132 CYS A N 1
ATOM 985 C CA . CYS A 1 132 ? 3.739 -4.630 8.682 1.00 93.62 132 CYS A CA 1
ATOM 986 C C . CYS A 1 132 ? 2.357 -5.152 9.076 1.00 93.62 132 CYS A C 1
ATOM 988 O O . CYS A 1 132 ? 1.604 -4.423 9.713 1.00 93.62 132 CYS A O 1
ATOM 990 N N . ALA A 1 133 ? 2.038 -6.408 8.745 1.00 95.94 133 ALA A N 1
ATOM 991 C CA . ALA A 1 133 ? 0.779 -7.026 9.144 1.00 95.94 133 ALA A CA 1
ATOM 992 C C . ALA A 1 133 ? 0.618 -7.079 10.677 1.00 95.94 133 ALA A C 1
ATOM 994 O O . ALA A 1 133 ? -0.426 -6.671 11.177 1.00 95.94 133 ALA A O 1
ATOM 995 N N . GLU A 1 134 ? 1.652 -7.479 11.428 1.00 95.31 134 GLU A N 1
ATOM 996 C CA . GLU A 1 134 ? 1.608 -7.482 12.902 1.00 95.31 134 GLU A CA 1
ATOM 997 C C . GLU A 1 134 ? 1.471 -6.067 13.458 1.00 95.31 134 GLU A C 1
ATOM 999 O O . GLU A 1 134 ? 0.611 -5.830 14.297 1.00 95.31 134 GLU A O 1
ATOM 1004 N N . ALA A 1 135 ? 2.231 -5.101 12.933 1.00 96.31 135 ALA A N 1
ATOM 1005 C CA . ALA A 1 135 ? 2.138 -3.712 13.382 1.00 96.31 135 ALA A CA 1
ATOM 1006 C C . ALA A 1 135 ? 0.730 -3.117 13.181 1.00 96.31 135 ALA A C 1
ATOM 1008 O O . ALA A 1 135 ? 0.254 -2.348 14.013 1.00 96.31 135 ALA A O 1
ATOM 1009 N N . LEU A 1 136 ? 0.047 -3.472 12.087 1.00 97.81 136 LEU A N 1
ATOM 1010 C CA . LEU A 1 136 ? -1.340 -3.068 11.842 1.00 97.81 136 LEU A CA 1
ATOM 1011 C C . LEU A 1 136 ? -2.320 -3.751 12.811 1.00 97.81 136 LEU A C 1
ATOM 1013 O O . LEU A 1 136 ? -3.253 -3.105 13.285 1.00 97.81 136 LEU A O 1
ATOM 1017 N N . ILE A 1 137 ? -2.094 -5.028 13.134 1.00 97.50 137 ILE A N 1
ATOM 1018 C CA . ILE A 1 137 ? -2.891 -5.775 14.120 1.00 97.50 137 ILE A CA 1
ATOM 1019 C C . ILE A 1 137 ? -2.728 -5.163 15.513 1.00 97.50 137 ILE A C 1
ATOM 1021 O O . ILE A 1 137 ? -3.720 -4.875 16.178 1.00 97.50 137 ILE A O 1
ATOM 1025 N N . GLU A 1 138 ? -1.490 -4.910 15.938 1.00 96.50 138 GLU A N 1
ATOM 1026 C CA . GLU A 1 138 ? -1.171 -4.263 17.215 1.00 96.50 138 GLU A CA 1
ATOM 1027 C C . GLU A 1 138 ? -1.770 -2.855 17.311 1.00 96.50 138 GLU A C 1
ATOM 1029 O O . GLU A 1 138 ? -2.229 -2.443 18.376 1.00 96.50 138 GLU A O 1
ATOM 1034 N N . ALA A 1 139 ? -1.818 -2.129 16.190 1.00 97.19 139 ALA A N 1
ATOM 1035 C CA . ALA A 1 139 ? -2.457 -0.820 16.092 1.00 97.19 139 ALA A CA 1
ATOM 1036 C C . ALA A 1 139 ? -3.996 -0.870 16.183 1.00 97.19 139 ALA A C 1
ATOM 1038 O O . ALA A 1 139 ? -4.625 0.185 16.304 1.00 97.19 139 ALA A O 1
ATOM 1039 N N . GLY A 1 140 ? -4.598 -2.065 16.127 1.00 97.62 140 GLY A N 1
ATOM 1040 C CA . GLY A 1 140 ? -6.034 -2.284 16.285 1.00 97.62 140 GLY A CA 1
ATOM 1041 C C . GLY A 1 140 ? -6.878 -1.822 15.098 1.00 97.62 140 GLY A C 1
ATOM 1042 O O . GLY A 1 140 ? -8.031 -1.441 15.296 1.00 97.62 140 GLY A O 1
ATOM 1043 N N . VAL A 1 141 ? -6.324 -1.800 13.881 1.00 98.31 141 VAL A N 1
ATOM 1044 C CA . VAL A 1 141 ? -7.072 -1.361 12.688 1.00 98.31 141 VAL A CA 1
ATOM 1045 C C . VAL A 1 141 ? -8.225 -2.326 12.383 1.00 98.31 141 VAL A C 1
ATOM 1047 O O . VAL A 1 141 ? -8.077 -3.538 12.525 1.00 98.31 141 VAL A O 1
ATOM 1050 N N . ALA A 1 142 ? -9.372 -1.814 11.930 1.00 98.25 142 ALA A N 1
ATOM 1051 C CA . ALA A 1 142 ? -10.542 -2.653 11.639 1.00 98.25 142 ALA A CA 1
ATOM 1052 C C . ALA A 1 142 ? -10.553 -3.192 10.204 1.00 98.25 142 ALA A C 1
ATOM 1054 O O . ALA A 1 142 ? -11.099 -4.268 9.942 1.00 98.25 142 ALA A O 1
ATOM 1055 N N . ARG A 1 143 ? -9.981 -2.442 9.254 1.00 98.19 143 ARG A N 1
ATOM 1056 C CA . ARG A 1 143 ? -10.056 -2.771 7.827 1.00 98.19 143 ARG A CA 1
ATOM 1057 C C . ARG A 1 143 ? -8.769 -2.436 7.090 1.00 98.19 143 ARG A C 1
ATOM 1059 O O . ARG A 1 143 ? -8.191 -1.372 7.283 1.00 98.19 143 ARG A O 1
ATOM 1066 N N . VAL A 1 144 ? -8.372 -3.317 6.180 1.00 98.62 144 VAL A N 1
ATOM 1067 C CA . VAL A 1 144 ? -7.274 -3.123 5.234 1.00 98.62 144 VAL A CA 1
ATOM 1068 C C . VAL A 1 144 ? -7.796 -3.327 3.814 1.00 98.62 144 VAL A C 1
ATOM 1070 O O . VAL A 1 144 ? -8.373 -4.358 3.485 1.00 98.62 144 VAL A O 1
ATOM 1073 N N . VAL A 1 145 ? -7.549 -2.352 2.950 1.00 98.56 145 VAL A N 1
ATOM 1074 C CA . VAL A 1 145 ? -7.809 -2.403 1.514 1.00 98.56 145 VAL A CA 1
ATOM 1075 C C . VAL A 1 145 ? -6.468 -2.394 0.799 1.00 98.56 145 VAL A C 1
ATOM 1077 O O . VAL A 1 145 ? -5.702 -1.437 0.909 1.00 98.56 145 VAL A O 1
ATOM 1080 N N . SER A 1 146 ? -6.163 -3.462 0.069 1.00 98.25 146 SER A N 1
ATOM 1081 C CA . SER A 1 146 ? -4.935 -3.571 -0.724 1.00 98.25 146 SER A CA 1
ATOM 1082 C C . SER A 1 146 ? -5.232 -3.444 -2.214 1.00 98.25 146 SER A C 1
ATOM 1084 O O . SER A 1 146 ? -6.199 -4.025 -2.707 1.00 98.25 146 SER A O 1
ATOM 1086 N N . ALA A 1 147 ? -4.386 -2.736 -2.962 1.00 98.12 147 ALA A N 1
ATOM 1087 C CA . ALA A 1 147 ? -4.514 -2.721 -4.420 1.00 98.12 147 ALA A CA 1
ATOM 1088 C C . ALA A 1 147 ? -4.079 -4.052 -5.047 1.00 98.12 147 ALA A C 1
ATOM 1090 O O . ALA A 1 147 ? -4.746 -4.567 -5.942 1.00 98.12 147 ALA A O 1
ATOM 1091 N N . LEU A 1 148 ? -2.976 -4.621 -4.556 1.00 98.00 148 LEU A N 1
ATOM 1092 C CA . LEU A 1 148 ? -2.352 -5.826 -5.095 1.00 98.00 148 LEU A CA 1
ATOM 1093 C C . LEU A 1 148 ? -2.002 -6.818 -3.983 1.00 98.00 148 LEU A C 1
ATOM 1095 O O . LEU A 1 148 ? -1.566 -6.416 -2.907 1.00 98.00 148 LEU A O 1
ATOM 1099 N N . GLU A 1 149 ? -2.121 -8.107 -4.286 1.00 96.62 149 GLU A N 1
ATOM 1100 C CA . GLU A 1 149 ? -1.451 -9.187 -3.550 1.00 96.62 149 GLU A CA 1
ATOM 1101 C C . GLU A 1 149 ? 0.024 -9.269 -3.988 1.00 96.62 149 GLU A C 1
ATOM 1103 O O . GLU A 1 149 ? 0.318 -9.088 -5.180 1.00 96.62 149 GLU A O 1
ATOM 1108 N N . ASP A 1 150 ? 0.962 -9.494 -3.057 1.00 94.38 150 ASP A N 1
ATOM 1109 C CA . ASP A 1 150 ? 2.391 -9.531 -3.401 1.00 94.38 150 ASP A CA 1
ATOM 1110 C C . ASP A 1 150 ? 2.762 -10.906 -3.991 1.00 94.38 150 ASP A C 1
ATOM 1112 O O . ASP A 1 150 ? 2.621 -11.923 -3.318 1.00 94.38 150 ASP A O 1
ATOM 1116 N N . PRO A 1 151 ? 3.267 -10.990 -5.240 1.00 91.69 151 PRO A N 1
ATOM 1117 C CA . PRO A 1 151 ? 3.702 -12.261 -5.818 1.00 91.69 151 PRO A CA 1
ATOM 1118 C C . PRO A 1 151 ? 5.005 -12.819 -5.216 1.00 91.69 151 PRO A C 1
ATOM 1120 O O . PRO A 1 151 ? 5.438 -13.891 -5.643 1.00 91.69 151 PRO A O 1
ATOM 1123 N N . ASP A 1 152 ? 5.684 -12.105 -4.311 1.00 86.81 152 ASP A N 1
ATOM 1124 C CA . ASP A 1 152 ? 6.855 -12.629 -3.606 1.00 86.81 152 ASP A CA 1
ATOM 1125 C C . ASP A 1 152 ? 6.471 -13.871 -2.793 1.00 86.81 152 ASP A C 1
ATOM 1127 O O . ASP A 1 152 ? 5.592 -13.822 -1.939 1.00 86.81 152 ASP A O 1
ATOM 1131 N N . THR A 1 153 ? 7.156 -14.992 -3.018 1.00 80.94 153 THR A N 1
ATOM 1132 C CA 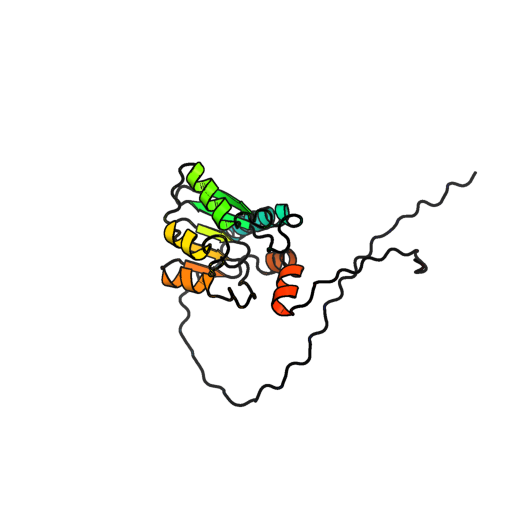. THR A 1 153 ? 6.880 -16.268 -2.340 1.00 80.94 153 THR A CA 1
ATOM 1133 C C . THR A 1 153 ? 7.033 -16.206 -0.820 1.00 80.94 153 THR A C 1
ATOM 1135 O O . THR A 1 153 ? 6.526 -17.081 -0.128 1.00 80.94 153 THR A O 1
ATOM 1138 N N . ASN A 1 154 ? 7.738 -15.199 -0.294 1.00 74.75 154 ASN A N 1
ATOM 1139 C CA . ASN A 1 154 ? 7.872 -14.963 1.144 1.00 74.75 154 ASN A CA 1
ATOM 1140 C C . ASN A 1 154 ? 6.701 -14.163 1.739 1.00 74.75 154 ASN A C 1
ATOM 1142 O O . ASN A 1 154 ? 6.671 -13.958 2.950 1.00 74.75 154 ASN A O 1
ATOM 1146 N N . VAL A 1 155 ? 5.786 -13.655 0.907 1.00 79.06 155 VAL A N 1
ATOM 1147 C CA . VAL A 1 155 ? 4.643 -12.833 1.327 1.00 79.06 155 VAL A CA 1
ATOM 1148 C C . VAL A 1 155 ? 3.329 -13.431 0.844 1.00 79.06 155 VAL A C 1
ATOM 1150 O O . VAL A 1 155 ? 2.459 -13.594 1.684 1.00 79.06 155 VAL A O 1
ATOM 1153 N N . ALA A 1 156 ? 3.224 -13.789 -0.441 1.00 81.31 156 ALA A N 1
ATOM 1154 C CA . ALA A 1 156 ? 2.052 -14.280 -1.178 1.00 81.31 156 ALA A CA 1
ATOM 1155 C C . ALA A 1 156 ? 0.850 -14.718 -0.321 1.00 81.31 156 ALA A C 1
ATOM 1157 O O . ALA A 1 156 ? 0.702 -15.896 0.021 1.00 81.31 156 ALA A O 1
ATOM 1158 N N . GLY A 1 157 ? -0.006 -13.752 0.027 1.00 85.69 157 GLY A N 1
ATOM 1159 C CA . GLY A 1 157 ? -1.259 -13.943 0.760 1.00 85.69 157 GLY A CA 1
ATOM 1160 C C . GLY A 1 157 ? -1.120 -14.138 2.276 1.00 85.69 157 GLY A C 1
ATOM 1161 O O . GLY A 1 157 ? -2.121 -14.125 2.996 1.00 85.69 157 GLY A O 1
ATOM 1162 N N . GLY A 1 158 ? 0.093 -14.316 2.793 1.00 91.62 158 GLY A N 1
ATOM 1163 C CA . GLY A 1 158 ? 0.388 -14.503 4.210 1.00 91.62 158 GLY A CA 1
ATOM 1164 C C . GLY A 1 158 ? 0.118 -13.257 5.054 1.00 91.62 158 GLY A C 1
ATOM 1165 O O . GLY A 1 158 ? -0.332 -13.389 6.191 1.00 91.62 158 GLY A O 1
ATOM 1166 N N . GLY A 1 159 ? 0.335 -12.055 4.511 1.00 94.56 159 GLY A N 1
ATOM 1167 C CA . GLY A 1 159 ? 0.017 -10.801 5.200 1.00 94.56 159 GLY A CA 1
ATOM 1168 C C . GLY A 1 159 ? -1.486 -10.616 5.336 1.00 94.56 159 GLY A C 1
ATOM 1169 O O . GLY A 1 159 ? -2.001 -10.365 6.427 1.00 94.56 159 GLY A O 1
ATOM 1170 N N . HIS A 1 160 ? -2.214 -10.844 4.241 1.00 96.25 160 HIS A N 1
ATOM 1171 C CA . HIS A 1 160 ? -3.677 -10.822 4.258 1.00 96.25 160 HIS A CA 1
ATOM 1172 C C . HIS A 1 160 ? -4.268 -11.914 5.153 1.00 96.25 160 HIS A C 1
ATOM 1174 O O . HIS A 1 160 ? -5.235 -11.655 5.866 1.00 96.25 160 HIS A O 1
ATOM 1180 N N . ALA A 1 161 ? -3.703 -13.123 5.143 1.00 95.75 161 ALA A N 1
ATOM 1181 C CA . ALA A 1 161 ? -4.147 -14.214 6.007 1.00 95.75 161 ALA A CA 1
ATOM 1182 C C . ALA A 1 161 ? -3.954 -13.884 7.493 1.00 95.75 161 ALA A C 1
ATOM 1184 O O . ALA A 1 161 ? -4.866 -14.113 8.285 1.00 95.75 161 ALA A O 1
ATOM 1185 N N . MET A 1 162 ? -2.810 -13.300 7.859 1.00 95.50 162 MET A N 1
ATOM 1186 C CA . MET A 1 162 ? -2.515 -12.873 9.228 1.00 95.50 162 MET A CA 1
ATOM 1187 C C . MET A 1 162 ? -3.510 -11.813 9.720 1.00 95.50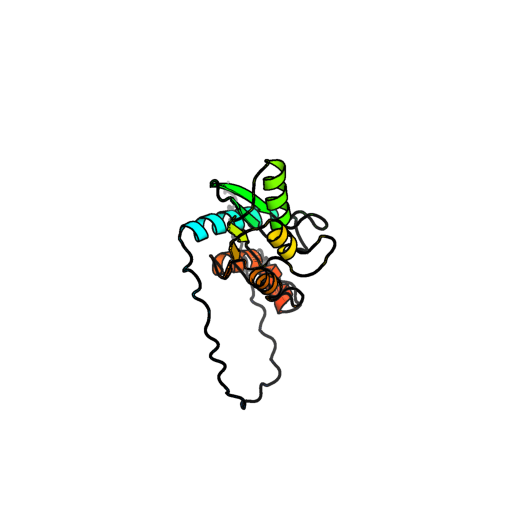 162 MET A C 1
ATOM 1189 O O . MET A 1 162 ? -4.070 -11.950 10.805 1.00 95.50 162 MET A O 1
ATOM 1193 N N . LEU A 1 163 ? -3.801 -10.808 8.889 1.00 97.25 163 LEU A N 1
ATOM 1194 C CA . LEU A 1 163 ? -4.795 -9.771 9.183 1.00 97.25 163 LEU A CA 1
ATOM 1195 C C . LEU A 1 163 ? -6.197 -10.364 9.386 1.00 97.25 163 LEU A C 1
ATOM 1197 O O . LEU A 1 163 ? -6.846 -10.094 10.396 1.00 97.25 163 LEU A O 1
ATOM 1201 N N . ARG A 1 164 ? -6.643 -11.232 8.468 1.00 97.88 164 ARG A N 1
ATOM 1202 C CA . ARG A 1 164 ? -7.948 -11.905 8.578 1.00 97.88 164 ARG A CA 1
ATOM 1203 C C . ARG A 1 164 ? -8.043 -12.772 9.833 1.00 97.88 164 ARG A C 1
ATOM 1205 O O . ARG A 1 164 ? -9.078 -12.766 10.492 1.00 97.88 164 ARG A O 1
ATOM 1212 N N . ALA A 1 165 ? -6.977 -13.494 10.181 1.00 97.19 165 ALA A N 1
ATOM 1213 C CA . ALA A 1 165 ? -6.930 -14.330 11.382 1.00 97.19 165 ALA A CA 1
ATOM 1214 C C . ALA A 1 165 ? -7.040 -13.512 12.680 1.00 97.19 165 ALA A C 1
ATOM 1216 O O . ALA A 1 165 ? -7.590 -14.000 13.664 1.00 97.19 165 ALA A O 1
ATOM 1217 N N . ALA A 1 166 ? -6.572 -12.262 12.668 1.00 97.19 166 ALA A N 1
ATOM 1218 C CA . ALA A 1 166 ? -6.723 -11.314 13.768 1.00 97.19 166 ALA A CA 1
ATOM 1219 C C . ALA A 1 166 ? -8.082 -10.580 13.780 1.00 97.19 166 ALA A C 1
ATOM 1221 O O . ALA A 1 166 ? -8.305 -9.726 14.634 1.00 97.19 166 ALA A O 1
ATOM 1222 N N . GLY A 1 167 ? -8.996 -10.900 12.857 1.00 97.69 167 GLY A N 1
ATOM 1223 C CA . GLY A 1 167 ? -10.325 -10.286 12.774 1.00 97.69 167 GLY A CA 1
ATOM 1224 C C . GLY A 1 167 ? -10.386 -8.984 11.969 1.00 97.69 167 GLY A C 1
ATOM 1225 O O . GLY A 1 167 ? -11.434 -8.343 11.944 1.00 97.69 167 GLY A O 1
ATOM 1226 N N . VAL A 1 168 ? -9.305 -8.604 11.284 1.00 98.12 168 VAL A N 1
ATOM 1227 C CA . VAL A 1 168 ? -9.281 -7.431 10.400 1.00 98.12 168 VAL A CA 1
ATOM 1228 C C . VAL A 1 168 ? -9.993 -7.765 9.085 1.00 98.12 168 VAL A C 1
ATOM 1230 O O . VAL A 1 168 ? -9.712 -8.788 8.454 1.00 98.12 168 VAL A O 1
ATOM 1233 N N . SER A 1 169 ? -10.897 -6.893 8.634 1.00 98.06 169 SER A N 1
ATOM 1234 C CA . SER A 1 169 ? -11.524 -7.025 7.313 1.00 98.06 169 SER A CA 1
ATOM 1235 C C . SER A 1 169 ? -10.504 -6.724 6.213 1.00 98.06 169 SER A C 1
ATOM 1237 O O . SER A 1 169 ? -9.837 -5.692 6.268 1.00 98.06 169 SER A O 1
ATOM 1239 N N . VAL A 1 170 ? -10.365 -7.601 5.214 1.00 98.06 170 VAL A N 1
ATOM 1240 C CA . VAL A 1 170 ? -9.370 -7.439 4.140 1.00 98.06 170 VAL A CA 1
ATOM 1241 C C . VAL A 1 170 ? -10.015 -7.531 2.764 1.00 98.06 170 VAL A C 1
ATOM 1243 O O . VAL A 1 170 ? -10.386 -8.627 2.327 1.00 98.06 170 VAL A O 1
ATOM 1246 N N . ASP A 1 171 ? -10.029 -6.400 2.061 1.00 97.56 171 ASP A N 1
AT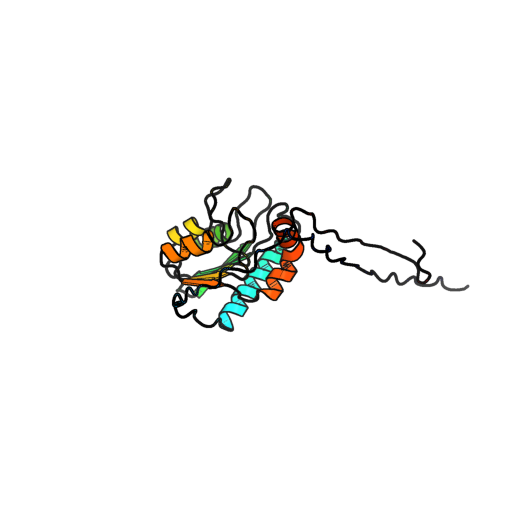OM 1247 C CA . ASP A 1 171 ? -10.451 -6.278 0.666 1.00 97.56 171 ASP A CA 1
ATOM 1248 C C . ASP A 1 171 ? -9.221 -6.123 -0.244 1.00 97.56 171 ASP A C 1
ATOM 1250 O O . ASP A 1 171 ? -8.273 -5.402 0.079 1.00 97.56 171 ASP A O 1
ATOM 1254 N N . VAL A 1 172 ? -9.219 -6.799 -1.394 1.00 97.19 172 VAL A N 1
ATOM 1255 C CA . VAL A 1 172 ? -8.090 -6.793 -2.339 1.00 97.19 172 VAL A CA 1
ATOM 1256 C C . VAL A 1 172 ? -8.593 -6.451 -3.735 1.00 97.19 172 VAL A C 1
ATOM 1258 O O . VAL A 1 172 ? -9.617 -6.971 -4.171 1.00 97.19 172 VAL A O 1
ATOM 1261 N N . GLY A 1 173 ? -7.850 -5.605 -4.447 1.00 97.00 173 GLY A N 1
ATOM 1262 C CA . GLY A 1 173 ? -8.110 -5.271 -5.847 1.00 97.00 173 GLY A CA 1
ATOM 1263 C C . GLY A 1 173 ? -8.506 -3.815 -6.104 1.00 97.00 173 GLY A C 1
ATOM 1264 O O . GLY A 1 173 ? -8.861 -3.477 -7.233 1.00 97.00 173 GLY A O 1
ATOM 1265 N N . CYS A 1 174 ? -8.443 -2.939 -5.096 1.00 97.62 174 CYS A N 1
ATOM 1266 C CA . CYS A 1 174 ? -8.796 -1.526 -5.257 1.00 97.62 174 CYS A CA 1
ATOM 1267 C C . CYS A 1 174 ? -7.800 -0.831 -6.190 1.00 97.62 174 CYS A C 1
ATOM 1269 O O . CYS A 1 174 ? -6.613 -0.755 -5.883 1.00 97.62 174 CYS A O 1
ATOM 1271 N N . LEU A 1 175 ? -8.272 -0.353 -7.345 1.00 97.81 175 LEU A N 1
ATOM 1272 C CA . LEU A 1 175 ? -7.431 0.227 -8.403 1.00 97.81 175 LEU A CA 1
ATOM 1273 C C . LEU A 1 175 ? -6.234 -0.660 -8.799 1.00 97.81 175 LEU A C 1
ATOM 1275 O O . LEU A 1 175 ? -5.149 -0.155 -9.105 1.00 97.81 175 LEU A O 1
ATOM 1279 N N . ALA A 1 176 ? -6.441 -1.982 -8.814 1.00 97.75 176 ALA A N 1
ATOM 1280 C CA . ALA A 1 176 ? -5.399 -2.969 -9.090 1.00 97.75 176 ALA A CA 1
ATOM 1281 C C . ALA A 1 176 ? -4.645 -2.702 -10.399 1.00 97.75 176 ALA A C 1
ATOM 1283 O O . ALA A 1 176 ? -3.421 -2.779 -10.410 1.00 97.75 176 ALA A O 1
ATOM 1284 N N . ASP A 1 177 ? -5.341 -2.336 -11.479 1.00 97.50 177 ASP A N 1
ATOM 1285 C CA . ASP A 1 177 ? -4.709 -2.072 -12.779 1.00 97.50 177 ASP A CA 1
ATOM 1286 C C . ASP A 1 177 ? -3.716 -0.901 -12.705 1.00 97.50 177 ASP A C 1
ATOM 1288 O O . ASP A 1 177 ? -2.589 -0.997 -13.188 1.00 97.50 177 ASP A O 1
ATOM 1292 N N . VAL A 1 178 ? -4.090 0.180 -12.009 1.00 97.81 178 VAL A N 1
ATOM 1293 C CA . VAL A 1 178 ? -3.236 1.367 -11.835 1.00 97.81 178 VAL A CA 1
ATOM 1294 C C . VAL A 1 178 ? -2.015 1.030 -10.980 1.00 97.81 178 VAL A C 1
ATOM 1296 O O . VAL A 1 178 ? -0.884 1.382 -11.324 1.00 97.81 178 VAL A O 1
ATOM 1299 N N . ALA A 1 179 ? -2.222 0.317 -9.870 1.00 97.81 179 ALA A N 1
ATOM 1300 C CA . ALA A 1 179 ? -1.129 -0.124 -9.011 1.00 97.81 179 ALA A CA 1
ATOM 1301 C C . ALA A 1 179 ? -0.208 -1.128 -9.728 1.00 97.81 179 ALA A C 1
ATOM 1303 O O . ALA A 1 179 ? 1.009 -1.096 -9.532 1.00 97.81 179 ALA A O 1
ATOM 1304 N N . HIS A 1 180 ? -0.760 -1.995 -10.584 1.00 97.56 180 HIS A N 1
ATOM 1305 C CA . HIS A 1 180 ? -0.005 -2.968 -11.375 1.00 97.56 180 HIS A CA 1
ATOM 1306 C C . HIS A 1 180 ? 0.927 -2.276 -12.364 1.00 97.56 180 HIS A C 1
ATOM 1308 O O . HIS A 1 180 ? 2.127 -2.560 -12.363 1.00 97.56 180 HIS A O 1
ATOM 1314 N N . GLU A 1 181 ? 0.407 -1.326 -13.143 1.00 97.00 181 GLU A N 1
ATOM 1315 C CA . GLU A 1 181 ? 1.211 -0.517 -14.062 1.00 97.00 181 GLU A CA 1
ATOM 1316 C C . GLU A 1 181 ? 2.303 0.251 -13.318 1.00 97.00 181 GLU A C 1
ATOM 1318 O O . GLU A 1 181 ? 3.472 0.233 -13.724 1.00 97.00 181 GLU A O 1
ATOM 1323 N N . GLN A 1 182 ? 1.941 0.875 -12.191 1.00 95.88 182 GLN A N 1
ATOM 1324 C CA . GLN A 1 182 ? 2.886 1.587 -11.345 1.00 95.88 182 GLN A CA 1
ATOM 1325 C C . GLN A 1 182 ? 4.027 0.666 -10.908 1.00 95.88 182 GLN A C 1
ATOM 1327 O O . GLN A 1 182 ? 5.179 1.075 -10.992 1.00 95.88 182 GLN A O 1
ATOM 1332 N N . LEU A 1 183 ? 3.734 -0.543 -10.425 1.00 96.44 183 LEU A N 1
ATOM 1333 C CA . LEU A 1 183 ? 4.706 -1.436 -9.787 1.00 96.44 183 LEU A CA 1
ATOM 1334 C C . LEU A 1 183 ? 5.310 -2.482 -10.743 1.00 96.44 183 LEU A C 1
ATOM 1336 O O . LEU A 1 183 ? 6.033 -3.386 -10.311 1.00 96.44 183 LEU A O 1
ATOM 1340 N N . LEU A 1 184 ? 5.050 -2.353 -12.047 1.00 95.69 184 LEU A N 1
ATOM 1341 C CA . LEU A 1 184 ? 5.356 -3.357 -13.067 1.00 95.69 184 LEU A CA 1
ATOM 1342 C C . LEU A 1 184 ? 6.790 -3.923 -13.004 1.00 95.69 184 LEU A C 1
ATOM 1344 O O . LEU A 1 184 ? 6.928 -5.148 -13.067 1.00 95.69 184 LEU A O 1
ATOM 1348 N N . PRO A 1 185 ? 7.864 -3.119 -12.831 1.00 94.88 185 PRO A N 1
ATOM 1349 C CA . PRO A 1 185 ? 9.223 -3.658 -12.767 1.00 94.88 185 PRO A CA 1
ATOM 1350 C C . PRO A 1 185 ? 9.455 -4.614 -11.590 1.00 94.88 185 PRO A C 1
ATOM 1352 O O . PRO A 1 185 ? 10.111 -5.643 -11.756 1.00 94.88 185 PRO A O 1
ATOM 1355 N N . TYR A 1 186 ? 8.899 -4.293 -10.418 1.00 95.38 186 TYR A N 1
ATOM 1356 C CA . TYR A 1 186 ? 8.997 -5.132 -9.222 1.00 95.38 186 TYR A CA 1
ATOM 1357 C C . TYR A 1 186 ? 8.216 -6.433 -9.415 1.00 95.38 186 TYR A C 1
ATOM 1359 O O . TYR A 1 186 ? 8.765 -7.520 -9.232 1.00 95.38 186 TYR A O 1
ATOM 1367 N N . LEU A 1 187 ? 6.961 -6.331 -9.867 1.00 95.94 187 LEU A N 1
ATOM 1368 C CA . LEU A 1 187 ? 6.098 -7.491 -10.098 1.00 95.94 187 LEU A CA 1
ATOM 1369 C C . LEU A 1 187 ? 6.693 -8.436 -11.147 1.00 95.94 187 LEU A C 1
ATOM 1371 O O . LEU A 1 187 ? 6.656 -9.655 -10.980 1.00 95.94 187 LEU A O 1
ATOM 1375 N N . HIS A 1 188 ? 7.278 -7.886 -12.216 1.00 96.00 188 HIS A N 1
ATOM 1376 C CA . HIS A 1 188 ? 7.979 -8.666 -13.230 1.00 96.00 188 HIS A CA 1
ATOM 1377 C C . HIS A 1 188 ? 9.148 -9.450 -12.627 1.00 96.00 188 HIS A C 1
ATOM 1379 O O . HIS A 1 188 ? 9.256 -10.658 -12.853 1.00 96.00 188 HIS A O 1
ATOM 1385 N N . HIS A 1 189 ? 9.984 -8.783 -11.828 1.00 95.38 189 HIS A N 1
ATOM 1386 C CA . HIS A 1 189 ? 11.124 -9.419 -11.179 1.00 95.38 189 HIS A CA 1
ATOM 1387 C C . HIS A 1 189 ? 10.694 -10.550 -10.242 1.00 95.38 189 HIS A C 1
ATOM 1389 O O . HIS A 1 189 ? 11.223 -11.654 -10.347 1.00 95.38 189 HIS A O 1
ATOM 1395 N N . ARG A 1 190 ? 9.692 -10.323 -9.385 1.00 94.25 190 ARG A N 1
ATOM 1396 C CA . ARG A 1 190 ? 9.199 -11.348 -8.449 1.00 94.25 190 ARG A CA 1
ATOM 1397 C C . ARG A 1 190 ? 8.584 -12.555 -9.153 1.00 94.25 190 ARG A C 1
ATOM 1399 O O . ARG A 1 190 ? 8.835 -13.683 -8.752 1.00 94.25 190 ARG A O 1
ATOM 1406 N N . ARG A 1 191 ? 7.844 -12.339 -10.243 1.00 93.56 191 ARG A N 1
ATOM 1407 C CA . ARG A 1 191 ? 7.184 -13.424 -10.990 1.00 93.56 191 ARG A CA 1
ATOM 1408 C C . ARG A 1 191 ? 8.135 -14.247 -11.857 1.00 93.56 191 ARG A C 1
ATOM 1410 O O . ARG A 1 191 ? 7.850 -15.408 -12.128 1.00 93.56 191 ARG A O 1
ATOM 1417 N N . THR A 1 192 ? 9.210 -13.644 -12.363 1.00 95.31 192 THR A N 1
ATOM 1418 C CA . THR A 1 192 ? 10.051 -14.270 -13.402 1.00 95.31 192 THR A CA 1
ATOM 1419 C C . THR A 1 192 ? 11.486 -14.547 -12.966 1.00 95.31 192 THR A C 1
ATOM 1421 O O . THR A 1 192 ? 12.192 -15.281 -13.658 1.00 95.31 192 THR A O 1
ATOM 1424 N N . GLY A 1 193 ? 11.944 -13.934 -11.872 1.00 94.50 193 GLY A N 1
ATOM 1425 C CA . GLY A 1 193 ? 13.353 -13.915 -11.480 1.00 94.50 193 GLY A CA 1
ATOM 1426 C C . GLY A 1 193 ? 14.251 -13.130 -12.445 1.00 94.50 193 GLY A C 1
ATOM 1427 O O . GLY A 1 193 ? 15.470 -13.276 -12.396 1.00 94.50 193 GLY A O 1
ATOM 1428 N N . ARG A 1 194 ? 13.675 -12.336 -13.361 1.00 95.31 194 ARG A N 1
ATOM 1429 C CA . ARG A 1 194 ? 14.402 -11.578 -14.391 1.00 95.31 194 ARG A CA 1
ATOM 1430 C C . ARG A 1 194 ? 14.187 -10.072 -14.222 1.00 95.31 194 ARG A C 1
ATOM 1432 O O . ARG A 1 194 ? 13.118 -9.651 -13.785 1.00 95.31 194 ARG A O 1
ATOM 1439 N N . PRO A 1 195 ? 15.179 -9.230 -14.560 1.00 94.38 195 PRO A N 1
ATOM 1440 C CA . PRO A 1 195 ? 15.007 -7.785 -14.504 1.00 94.38 195 PRO A CA 1
ATOM 1441 C C . PRO A 1 195 ? 14.021 -7.310 -15.574 1.00 94.38 195 PRO A C 1
ATOM 1443 O O . PRO A 1 195 ? 14.008 -7.813 -16.696 1.00 94.38 195 PRO A O 1
ATOM 1446 N N . PHE A 1 196 ? 13.243 -6.280 -15.248 1.00 95.00 196 PHE A N 1
ATOM 1447 C CA . PHE A 1 196 ? 12.436 -5.572 -16.236 1.00 95.00 196 PHE A CA 1
ATOM 1448 C C . PHE A 1 196 ? 13.334 -4.641 -17.056 1.00 95.00 196 PHE A C 1
ATOM 1450 O O . PHE A 1 196 ? 13.921 -3.701 -16.516 1.00 95.00 196 PHE A O 1
ATOM 1457 N N . VAL A 1 197 ? 13.460 -4.910 -18.356 1.00 95.12 197 VAL A N 1
ATOM 1458 C CA . VAL A 1 197 ? 14.384 -4.193 -19.244 1.00 95.12 197 VAL A CA 1
ATOM 1459 C C . VAL A 1 197 ? 13.627 -3.178 -20.090 1.00 95.12 197 VAL A C 1
ATOM 1461 O O . VAL A 1 197 ? 12.704 -3.524 -20.824 1.00 95.12 197 VAL A O 1
ATOM 1464 N N . VAL A 1 198 ? 14.063 -1.920 -20.027 1.00 93.12 198 VAL A N 1
ATOM 1465 C CA . VAL A 1 198 ? 13.599 -0.855 -20.922 1.00 93.12 198 VAL A CA 1
ATOM 1466 C C . VAL A 1 198 ? 14.718 -0.534 -21.905 1.00 93.12 198 VAL A C 1
ATOM 1468 O O . VAL A 1 198 ? 15.780 -0.067 -21.496 1.00 93.12 198 VAL A O 1
ATOM 1471 N N . SER A 1 199 ? 14.475 -0.761 -23.198 1.00 93.69 199 SER A N 1
ATOM 1472 C CA . SER A 1 199 ? 15.397 -0.341 -24.256 1.00 93.69 199 SER A CA 1
ATOM 1473 C C . SER A 1 199 ? 15.005 1.046 -24.752 1.00 93.69 199 SER A C 1
ATOM 1475 O O . SER A 1 199 ? 13.923 1.248 -25.309 1.00 93.69 199 SER A O 1
ATOM 1477 N N . LYS A 1 200 ? 15.883 2.024 -24.526 1.00 94.75 200 LYS A N 1
ATOM 1478 C CA . LYS A 1 200 ? 15.736 3.383 -25.050 1.00 94.75 200 LYS A CA 1
ATOM 1479 C C . LYS A 1 200 ? 16.664 3.544 -26.247 1.00 94.75 200 LYS A C 1
ATOM 1481 O O . LYS A 1 200 ? 17.874 3.401 -26.100 1.00 94.75 200 LYS A O 1
ATOM 1486 N N . MET A 1 201 ? 16.104 3.925 -27.390 1.00 93.50 201 MET A N 1
ATOM 1487 C CA . MET A 1 201 ? 16.864 4.242 -28.598 1.00 93.50 201 MET A CA 1
ATOM 1488 C C . MET A 1 201 ? 16.520 5.652 -29.078 1.00 93.50 201 MET A C 1
ATOM 1490 O O . MET A 1 201 ? 15.392 6.121 -28.918 1.00 93.50 201 MET A O 1
ATOM 1494 N N . ALA A 1 202 ? 17.509 6.329 -29.647 1.00 94.19 202 ALA A N 1
ATOM 1495 C CA . ALA A 1 202 ? 17.332 7.567 -30.387 1.00 94.19 202 ALA A CA 1
ATOM 1496 C C . ALA A 1 202 ? 17.889 7.326 -31.787 1.00 94.19 202 ALA A C 1
ATOM 1498 O O . ALA A 1 202 ? 18.985 6.790 -31.918 1.00 94.19 202 ALA A O 1
ATOM 1499 N N . ALA A 1 203 ? 17.114 7.675 -32.806 1.00 95.00 203 ALA A N 1
ATOM 1500 C CA . ALA A 1 203 ? 17.509 7.524 -34.194 1.00 95.00 203 ALA A CA 1
ATOM 1501 C C . ALA A 1 203 ? 16.975 8.705 -35.008 1.00 95.00 203 ALA A C 1
ATOM 1503 O O . ALA A 1 203 ? 15.978 9.334 -34.632 1.00 95.00 203 ALA A O 1
ATOM 1504 N N . SER A 1 204 ? 17.628 9.004 -36.124 1.00 94.31 204 SER A N 1
ATOM 1505 C CA . SER A 1 204 ? 17.078 9.872 -37.162 1.00 94.31 204 SER A CA 1
ATOM 1506 C C . SER A 1 204 ? 15.815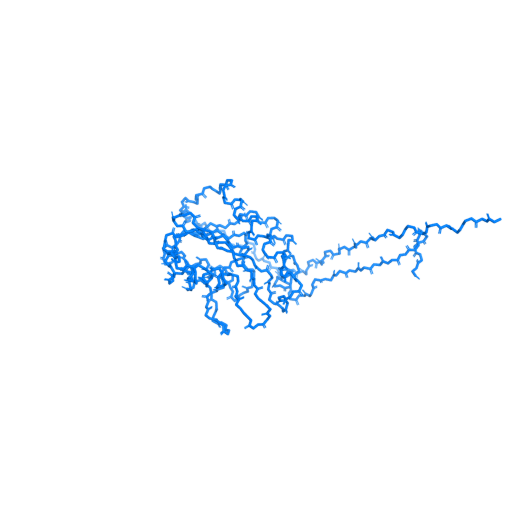 9.254 -37.787 1.00 94.31 204 SER A C 1
ATOM 1508 O O . SER A 1 204 ? 15.499 8.084 -37.569 1.00 94.31 204 SER A O 1
ATOM 1510 N N . ILE A 1 205 ? 15.071 10.031 -38.587 1.00 95.69 205 ILE A N 1
ATOM 1511 C CA . ILE A 1 205 ? 13.847 9.538 -39.251 1.00 95.69 205 ILE A CA 1
ATOM 1512 C C . ILE A 1 205 ? 14.124 8.379 -40.224 1.00 95.69 205 ILE A C 1
ATOM 1514 O O . ILE A 1 205 ? 13.256 7.539 -40.433 1.00 95.69 205 ILE A O 1
ATOM 1518 N N . ASP A 1 206 ? 15.339 8.305 -40.775 1.00 94.88 206 ASP A N 1
ATOM 1519 C CA . ASP A 1 206 ? 15.834 7.194 -41.595 1.00 94.88 206 ASP A CA 1
ATOM 1520 C C . ASP A 1 206 ? 16.424 6.037 -40.762 1.00 94.88 206 ASP A C 1
ATOM 1522 O O . ASP A 1 206 ? 17.040 5.130 -41.316 1.00 94.88 206 ASP A O 1
ATOM 1526 N N . GLY A 1 207 ? 16.224 6.036 -39.439 1.00 90.94 207 GLY A N 1
ATOM 1527 C CA . GLY A 1 207 ? 16.555 4.915 -38.557 1.00 90.94 207 GLY A CA 1
ATOM 1528 C C . GLY A 1 207 ? 18.043 4.751 -38.242 1.00 90.94 207 GLY A C 1
ATOM 1529 O O . GLY A 1 207 ? 18.445 3.684 -37.784 1.00 90.94 207 GLY A O 1
ATOM 1530 N N . ARG A 1 208 ? 18.868 5.779 -38.472 1.00 89.00 208 ARG A N 1
ATOM 1531 C CA . ARG A 1 208 ? 20.298 5.767 -38.127 1.00 89.00 208 ARG A CA 1
ATOM 1532 C C . ARG A 1 208 ? 20.514 6.281 -36.704 1.00 89.00 208 ARG A C 1
ATOM 1534 O O . ARG A 1 208 ? 19.861 7.239 -36.294 1.00 89.00 208 ARG A O 1
ATOM 1541 N N . THR A 1 209 ? 21.415 5.635 -35.967 1.00 82.62 209 THR A N 1
ATOM 1542 C CA . THR A 1 209 ? 21.702 5.882 -34.541 1.00 82.62 209 THR A CA 1
ATOM 1543 C C . THR A 1 209 ? 23.008 6.620 -34.329 1.00 82.62 209 THR A C 1
ATOM 1545 O O . THR A 1 209 ? 23.983 6.235 -35.015 1.00 82.62 209 THR A O 1
#